Protein AF-A0A522YBT1-F1 (afdb_monomer)

Secondary structure (DSSP, 8-state):
---EEEESSGGGGGG--TT-SEEEEE-SS-GGGPPPHHHHHHHHHHHHHHT-EEEEE-----HHHHHHHHHHHHHHHHH-TT-EEEE--HHHHHHHHHH---SEEEE-HHHH-----GGGGGGTTTS-HHHHHHHH--GGGSHHHHHHHHHTTEEEEEEEE-TT-----SSPPEEEEEEEEE-

Solvent-accessible surface area (backbone atoms only — not comparable to full-atom values): 10246 Å² total; per-residue (Å²): 130,92,41,69,46,80,40,69,51,77,86,51,56,84,70,68,58,88,82,40,55,28,43,36,39,34,27,62,75,41,51,92,48,57,69,50,69,66,53,53,51,55,49,50,56,51,33,64,76,68,72,36,48,51,31,44,34,38,27,39,60,55,75,68,41,47,58,54,49,47,60,47,48,59,49,39,55,74,75,42,44,77,34,28,39,32,36,29,28,71,68,58,49,49,49,44,64,74,78,50,84,62,69,39,32,28,39,18,55,75,63,44,64,60,67,58,64,75,64,49,61,70,43,62,93,70,56,55,69,71,58,53,49,55,60,19,36,45,70,59,42,39,67,72,50,34,54,50,38,45,76,65,53,36,60,31,37,36,39,74,36,35,77,75,45,79,44,84,55,83,75,70,67,49,72,47,74,48,74,88,63,71,62

Radius of gyration: 17.22 Å; Cα contacts (8 Å, |Δi|>4): 304; chains: 1; bounding box: 42×36×50 Å

Sequence (183 aa):
MERAIFITKTENIRYVGLEYGRLYFGNEFCERLIPSISDIKFIAEFIMQRKIDFTFVTPYVTNQGIDILRALFEYISKNLPETEIVVNDWGVLKMLKDEFSFAKLSLGRLLTKQERDPRSVYLKNKVSFDMMEHFRGLYVDSLPVRDFLKGMGISRVELDNSLQGITRADPLLNASLHFPFVF

pLDDT: mean 93.8, std 5.25, range [67.75, 98.62]

Structure (mmCIF, N/CA/C/O backbone):
data_AF-A0A522YBT1-F1
#
_entry.id   AF-A0A522YBT1-F1
#
loop_
_atom_site.group_PDB
_atom_site.id
_atom_site.type_symb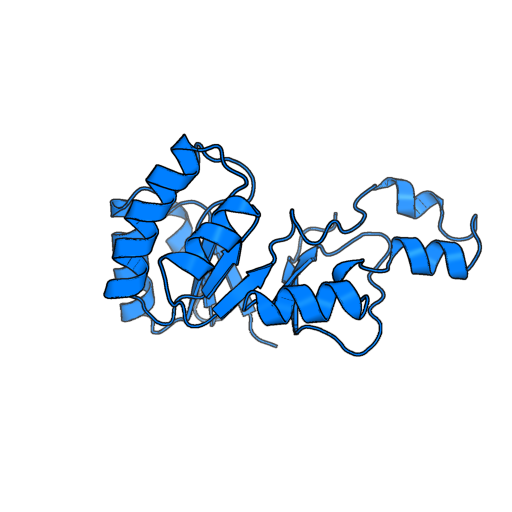ol
_atom_site.label_atom_id
_atom_site.label_alt_id
_atom_site.label_comp_id
_atom_site.label_asym_id
_atom_site.label_entity_id
_atom_site.label_seq_id
_atom_site.pdbx_PDB_ins_code
_atom_site.Cartn_x
_atom_site.Cartn_y
_atom_site.Cartn_z
_atom_site.occupancy
_atom_site.B_iso_or_equiv
_atom_site.auth_seq_id
_atom_site.auth_comp_id
_atom_site.auth_asym_id
_atom_site.auth_atom_id
_atom_site.pdbx_PDB_model_num
ATOM 1 N N . MET A 1 1 ? -1.227 -19.743 -2.755 1.00 79.62 1 MET A N 1
ATOM 2 C CA . MET A 1 1 ? -1.105 -18.295 -3.016 1.00 79.62 1 MET A CA 1
ATOM 3 C C . MET A 1 1 ? -2.345 -17.640 -2.435 1.00 79.62 1 MET A C 1
ATOM 5 O O . MET A 1 1 ? -3.436 -18.099 -2.757 1.00 79.62 1 MET A O 1
ATOM 9 N N . GLU A 1 2 ? -2.182 -16.688 -1.516 1.00 91.25 2 GLU A N 1
ATOM 10 C CA . GLU A 1 2 ? -3.309 -15.934 -0.946 1.00 91.25 2 GLU A CA 1
ATOM 11 C C . GLU A 1 2 ? -4.027 -15.159 -2.059 1.00 91.25 2 GLU A C 1
ATOM 13 O O . GLU A 1 2 ? -3.387 -14.677 -2.994 1.00 91.25 2 GLU A O 1
ATOM 18 N N . ARG A 1 3 ? -5.357 -15.066 -1.975 1.00 93.94 3 ARG A N 1
ATOM 19 C CA . ARG A 1 3 ? -6.164 -14.218 -2.855 1.00 93.94 3 ARG A CA 1
ATOM 20 C C . ARG A 1 3 ? -6.713 -13.059 -2.046 1.00 93.94 3 ARG A C 1
ATOM 22 O O . ARG A 1 3 ? -7.317 -13.270 -0.993 1.00 93.94 3 ARG A O 1
ATOM 29 N N . ALA A 1 4 ? -6.541 -11.860 -2.581 1.00 96.31 4 ALA A N 1
ATOM 30 C CA . ALA A 1 4 ? -7.061 -10.635 -2.009 1.00 96.31 4 ALA A CA 1
ATOM 31 C C . ALA A 1 4 ? -7.969 -9.921 -3.012 1.00 96.31 4 ALA A C 1
ATOM 33 O O . ALA A 1 4 ? -7.816 -10.083 -4.225 1.00 96.31 4 ALA A O 1
ATOM 34 N N . ILE A 1 5 ? -8.898 -9.124 -2.497 1.00 96.94 5 ILE A N 1
ATOM 35 C CA . ILE A 1 5 ? -9.712 -8.208 -3.297 1.00 96.94 5 ILE A CA 1
ATOM 36 C C . ILE A 1 5 ? -9.407 -6.776 -2.882 1.00 96.94 5 ILE A C 1
ATOM 38 O O . ILE A 1 5 ? -9.290 -6.480 -1.695 1.00 96.94 5 ILE A O 1
ATOM 42 N N . PHE A 1 6 ? -9.287 -5.889 -3.866 1.00 97.56 6 PHE A N 1
ATOM 43 C CA . PHE A 1 6 ? -9.062 -4.469 -3.637 1.00 97.56 6 PHE A CA 1
ATOM 44 C C . PHE A 1 6 ? -10.298 -3.670 -4.031 1.00 97.56 6 PHE A C 1
ATOM 46 O O . PHE A 1 6 ? -10.703 -3.654 -5.193 1.00 97.56 6 PHE A O 1
ATOM 53 N N . ILE A 1 7 ? -10.888 -2.989 -3.050 1.00 97.44 7 ILE A N 1
ATOM 54 C CA . ILE A 1 7 ? -11.969 -2.031 -3.255 1.00 97.44 7 ILE A CA 1
ATOM 55 C C . ILE A 1 7 ? -11.544 -0.641 -2.771 1.00 97.44 7 ILE A C 1
ATOM 57 O O . ILE A 1 7 ? -10.832 -0.499 -1.785 1.00 97.44 7 ILE A O 1
ATOM 61 N N . THR A 1 8 ? -12.011 0.408 -3.443 1.00 96.38 8 THR A N 1
ATOM 62 C CA . THR A 1 8 ? -11.689 1.805 -3.088 1.00 96.38 8 THR A CA 1
ATOM 63 C C . THR A 1 8 ? -12.859 2.550 -2.445 1.00 96.38 8 THR A C 1
ATOM 65 O O . THR A 1 8 ? -12.716 3.693 -2.024 1.00 96.38 8 THR A O 1
ATOM 68 N N . LYS A 1 9 ? -14.031 1.909 -2.376 1.00 96.69 9 LYS A N 1
ATOM 69 C CA . LYS A 1 9 ? -15.270 2.465 -1.827 1.00 96.69 9 LYS A CA 1
ATOM 70 C C . LYS A 1 9 ? -16.014 1.408 -1.024 1.00 96.69 9 LYS A C 1
ATOM 72 O O . LYS A 1 9 ? -16.027 0.240 -1.410 1.00 96.69 9 LYS A O 1
ATOM 77 N N . THR A 1 10 ? -16.685 1.827 0.040 1.00 97.44 10 THR A N 1
ATOM 78 C CA . THR A 1 10 ? -17.466 0.952 0.930 1.00 97.44 10 THR A CA 1
ATOM 79 C C . THR A 1 10 ? -18.630 0.263 0.213 1.00 97.44 10 THR A C 1
ATOM 81 O O . THR A 1 10 ? -18.907 -0.902 0.475 1.00 97.44 10 THR A O 1
ATOM 84 N N . GLU A 1 11 ? -19.242 0.908 -0.786 1.00 96.81 11 GLU A N 1
ATOM 85 C CA . GLU A 1 11 ? -20.307 0.324 -1.626 1.00 96.81 11 GLU A CA 1
ATOM 86 C C . GLU A 1 11 ? -19.893 -0.971 -2.355 1.00 96.81 11 GLU A C 1
ATOM 88 O O . GLU A 1 11 ? -20.734 -1.812 -2.684 1.00 96.81 11 GLU A O 1
ATOM 93 N N . ASN A 1 12 ? -18.588 -1.160 -2.572 1.00 97.38 12 ASN A N 1
ATOM 94 C CA . ASN A 1 12 ? -18.025 -2.319 -3.258 1.00 97.38 12 ASN A CA 1
ATOM 95 C C . ASN A 1 12 ? -17.790 -3.517 -2.324 1.00 97.38 12 ASN A C 1
ATOM 97 O O . ASN A 1 12 ? -17.365 -4.571 -2.794 1.00 97.38 12 ASN A O 1
ATOM 101 N N . ILE A 1 13 ? -18.112 -3.405 -1.029 1.00 96.62 13 ILE A N 1
ATOM 102 C CA . ILE A 1 13 ? -17.982 -4.503 -0.058 1.00 96.62 13 ILE A CA 1
ATOM 103 C C . ILE A 1 13 ? -18.784 -5.747 -0.468 1.00 96.62 13 ILE A C 1
ATOM 105 O O . ILE A 1 13 ? -18.398 -6.874 -0.174 1.00 96.62 13 ILE A O 1
ATOM 109 N N . ARG A 1 14 ? -19.865 -5.551 -1.234 1.00 95.44 14 ARG A N 1
ATOM 110 C CA . ARG A 1 14 ? -20.698 -6.620 -1.808 1.00 95.44 14 ARG A CA 1
ATOM 111 C C . ARG A 1 14 ? -19.943 -7.572 -2.741 1.00 95.44 14 ARG A C 1
ATOM 113 O O . ARG A 1 14 ? -20.434 -8.664 -2.997 1.00 95.44 14 ARG A O 1
ATOM 120 N N . TYR A 1 15 ? -18.784 -7.164 -3.259 1.00 95.81 15 TYR A N 1
ATOM 121 C CA . TYR A 1 15 ? -17.940 -8.003 -4.111 1.00 95.81 15 TYR A CA 1
ATOM 122 C C . TYR A 1 15 ? -16.947 -8.856 -3.314 1.00 95.81 15 TYR A C 1
ATOM 124 O O . TYR A 1 15 ? -16.271 -9.699 -3.897 1.00 95.81 15 TYR A O 1
ATOM 132 N N . VAL A 1 16 ? -16.844 -8.662 -1.995 1.00 96.00 16 VAL A N 1
ATOM 133 C CA . VAL A 1 16 ? -15.935 -9.440 -1.148 1.00 96.00 16 VAL A CA 1
ATOM 134 C C . VAL A 1 16 ? -16.551 -10.812 -0.855 1.00 96.00 16 VAL A C 1
ATOM 136 O O . VAL A 1 16 ? -17.276 -11.022 0.124 1.00 96.00 16 VAL A O 1
ATOM 139 N N . GLY A 1 17 ? -16.267 -11.750 -1.757 1.00 94.31 17 GLY A N 1
ATOM 140 C CA . GLY A 1 17 ? -16.640 -13.157 -1.651 1.00 94.31 17 GLY A CA 1
ATOM 141 C C . GLY A 1 17 ? -15.912 -13.915 -0.532 1.00 94.31 17 GLY A C 1
ATOM 142 O O . GLY A 1 17 ? -15.127 -13.350 0.230 1.00 94.31 17 GLY A O 1
ATOM 143 N N . LEU A 1 18 ? -16.220 -15.205 -0.385 1.00 93.00 18 LEU A N 1
ATOM 144 C CA . LEU A 1 18 ? -15.600 -16.087 0.621 1.00 93.00 18 LEU A CA 1
ATOM 145 C C . LEU A 1 18 ? -14.232 -16.623 0.171 1.00 93.00 18 LEU A C 1
ATOM 147 O O . LEU A 1 18 ? -13.474 -17.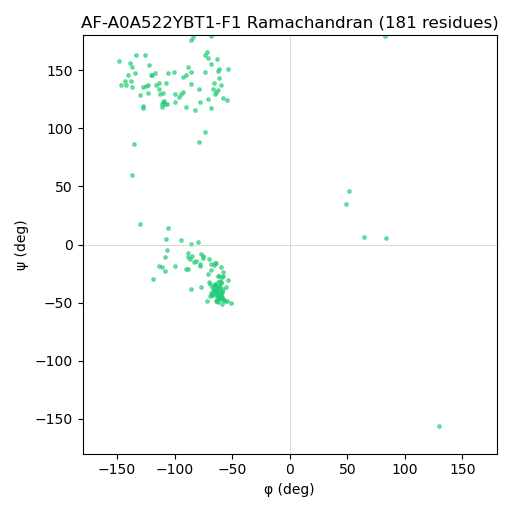151 0.975 1.00 93.00 18 LEU A O 1
ATOM 151 N N . GLU A 1 19 ? -13.917 -16.491 -1.113 1.00 94.38 19 GLU A N 1
ATOM 152 C CA . GLU A 1 19 ? -12.667 -16.913 -1.738 1.00 94.38 19 GLU A CA 1
ATOM 153 C C . GLU A 1 19 ? -11.473 -15.998 -1.426 1.00 94.38 19 GLU A C 1
ATOM 155 O O . GLU A 1 19 ? -10.334 -16.357 -1.737 1.00 94.38 19 GLU A O 1
ATOM 160 N N . TYR A 1 20 ? -11.720 -14.823 -0.841 1.00 96.00 20 TYR A N 1
ATOM 161 C CA . TYR A 1 20 ? -10.693 -13.847 -0.495 1.00 96.00 20 TYR A CA 1
ATOM 162 C C . TYR A 1 20 ? -10.331 -13.947 0.985 1.00 96.00 20 TYR A C 1
ATOM 164 O O . TYR A 1 20 ? -11.181 -13.770 1.854 1.00 96.00 20 TYR A O 1
ATOM 172 N N . GLY A 1 21 ? -9.049 -14.186 1.264 1.00 96.31 21 GLY A N 1
ATOM 173 C CA . GLY A 1 21 ? -8.513 -14.191 2.630 1.00 96.31 21 GLY A CA 1
ATOM 174 C C . GLY A 1 21 ? -8.164 -12.795 3.148 1.00 96.31 21 GLY A C 1
ATOM 175 O O . GLY A 1 21 ? -7.996 -12.614 4.350 1.00 96.31 21 GLY A O 1
ATOM 176 N N . ARG A 1 22 ? -8.075 -11.806 2.248 1.00 96.94 22 ARG A N 1
ATOM 177 C CA . ARG A 1 22 ? -7.609 -10.451 2.547 1.00 96.94 22 ARG A CA 1
ATOM 178 C C . ARG A 1 22 ? -8.385 -9.390 1.770 1.00 96.94 22 ARG A C 1
ATOM 180 O O . ARG A 1 22 ? -8.669 -9.556 0.581 1.00 96.94 22 ARG A O 1
ATOM 187 N N . LEU A 1 23 ? -8.677 -8.276 2.434 1.00 98.12 23 LEU A N 1
ATOM 188 C CA . LEU A 1 23 ? -9.282 -7.081 1.855 1.00 98.12 23 LEU A CA 1
ATOM 189 C C . LEU A 1 23 ? -8.265 -5.940 1.804 1.00 98.12 23 LEU A C 1
ATOM 191 O O . LEU A 1 23 ? -7.747 -5.518 2.836 1.00 98.12 23 LEU A O 1
ATOM 195 N N . TYR A 1 24 ? -8.033 -5.408 0.609 1.00 98.44 24 TYR A N 1
ATOM 196 C CA . TYR A 1 24 ? -7.343 -4.139 0.406 1.00 98.44 24 TYR A CA 1
ATOM 197 C C . TYR A 1 24 ? -8.385 -3.020 0.345 1.00 98.44 24 TYR A C 1
ATOM 199 O O . TYR A 1 24 ? -9.371 -3.123 -0.395 1.00 98.44 24 TYR A O 1
ATOM 207 N N . PHE A 1 25 ? -8.160 -1.944 1.095 1.00 98.62 25 PHE A N 1
ATOM 208 C CA . PHE A 1 25 ? -9.019 -0.762 1.090 1.00 98.62 25 PHE A CA 1
ATOM 209 C C . PHE A 1 25 ? -8.209 0.527 1.113 1.00 98.62 25 PHE A C 1
ATOM 211 O O . PHE A 1 25 ? -7.214 0.632 1.824 1.00 98.62 25 PHE A O 1
ATOM 218 N N . GLY A 1 26 ? -8.660 1.526 0.362 1.00 97.94 26 GLY A N 1
ATOM 219 C CA . GLY A 1 26 ? -8.005 2.826 0.259 1.00 97.94 26 GLY A CA 1
ATOM 220 C C . GLY A 1 26 ? -7.796 3.237 -1.189 1.00 97.94 26 GLY A C 1
ATOM 221 O O . GLY A 1 26 ? -8.512 2.787 -2.085 1.00 97.94 26 GLY A O 1
ATOM 222 N N . ASN A 1 27 ? -6.824 4.110 -1.426 1.00 97.06 27 ASN A N 1
ATOM 223 C CA . ASN A 1 27 ? -6.508 4.599 -2.762 1.00 97.06 27 ASN A CA 1
ATOM 224 C C . ASN A 1 27 ? -4.999 4.764 -2.917 1.00 97.06 27 ASN A C 1
ATOM 226 O O . ASN A 1 27 ? -4.351 5.285 -2.022 1.00 97.06 27 ASN A O 1
ATOM 230 N N . GLU A 1 28 ? -4.443 4.356 -4.054 1.00 95.31 28 GLU A N 1
ATOM 231 C CA . GLU A 1 28 ? -2.996 4.452 -4.303 1.00 95.31 28 GLU A CA 1
ATOM 232 C C . GLU A 1 28 ? -2.568 5.785 -4.918 1.00 95.31 28 GLU A C 1
ATOM 234 O O . GLU A 1 28 ? -1.395 6.139 -4.846 1.00 95.31 28 GLU A O 1
ATOM 239 N N . PHE A 1 29 ? -3.484 6.524 -5.546 1.00 94.44 29 PHE A N 1
ATOM 240 C CA . PHE A 1 29 ? -3.120 7.574 -6.501 1.00 94.44 29 PHE A CA 1
ATOM 241 C C . PHE A 1 29 ? -3.584 8.975 -6.104 1.00 94.44 29 PHE A C 1
ATOM 243 O O . PHE A 1 29 ? -2.949 9.950 -6.492 1.00 94.44 29 PHE A O 1
ATOM 250 N N . CYS A 1 30 ? -4.696 9.106 -5.380 1.00 96.19 30 CYS A N 1
ATOM 251 C CA . CYS A 1 30 ? -5.348 10.395 -5.167 1.00 96.19 30 CYS A CA 1
ATOM 252 C C . CYS A 1 30 ? -5.585 10.684 -3.683 1.00 96.19 30 CYS A C 1
ATOM 254 O O . CYS A 1 30 ? -6.392 10.010 -3.045 1.00 96.19 30 CYS A O 1
ATOM 256 N N . GLU A 1 31 ? -4.968 11.750 -3.159 1.00 97.12 31 GLU A N 1
ATOM 257 C CA . GLU A 1 31 ? -5.176 12.182 -1.766 1.00 97.12 31 GLU A CA 1
ATOM 258 C C . GLU A 1 31 ? -6.641 12.551 -1.473 1.00 97.12 31 GLU A C 1
ATOM 260 O O . GLU A 1 31 ? -7.142 12.331 -0.378 1.00 97.12 31 GLU A O 1
ATOM 265 N N . ARG A 1 32 ? -7.380 13.057 -2.469 1.00 97.31 32 ARG A N 1
ATOM 266 C CA . ARG A 1 32 ? -8.800 13.419 -2.304 1.00 97.31 32 ARG A CA 1
ATOM 267 C C . ARG A 1 32 ? -9.715 12.207 -2.138 1.00 97.31 32 ARG A C 1
ATOM 269 O O . ARG A 1 32 ? -10.884 12.373 -1.813 1.00 97.31 32 ARG A O 1
ATOM 276 N N . LEU A 1 33 ? -9.194 11.011 -2.410 1.00 97.44 33 LEU A N 1
ATOM 277 C CA . LEU A 1 33 ? -9.885 9.737 -2.242 1.00 97.44 33 LEU A CA 1
ATOM 278 C C . LEU A 1 33 ? -9.374 8.969 -1.015 1.00 97.44 33 LEU A C 1
ATOM 280 O O . LEU A 1 33 ? -9.653 7.776 -0.895 1.00 97.44 33 LEU A O 1
ATOM 284 N N . ILE A 1 34 ? -8.628 9.624 -0.114 1.00 98.25 34 ILE A N 1
ATOM 285 C CA . ILE A 1 34 ? -8.342 9.058 1.207 1.00 98.25 34 ILE A CA 1
ATOM 286 C C . ILE A 1 34 ? -9.688 8.791 1.906 1.00 98.25 34 ILE A C 1
ATOM 288 O O . ILE A 1 34 ? -10.507 9.709 1.999 1.00 98.25 34 ILE A O 1
ATOM 292 N N . PRO A 1 35 ? -9.945 7.557 2.381 1.00 97.94 35 PRO A N 1
ATOM 293 C CA . PRO A 1 35 ? -11.205 7.234 3.038 1.00 97.94 35 PRO A CA 1
ATOM 294 C C . PRO A 1 35 ? -11.435 8.053 4.304 1.00 97.94 35 PRO A C 1
ATOM 296 O O . PRO A 1 35 ? -10.498 8.423 5.011 1.00 97.94 35 PRO A O 1
ATOM 299 N N . SER A 1 36 ? -12.701 8.285 4.634 1.00 98.00 36 SER A N 1
ATOM 300 C CA . SER A 1 36 ? -13.058 8.906 5.905 1.00 98.00 36 SER A CA 1
ATOM 301 C C . SER A 1 36 ? -12.873 7.931 7.072 1.00 98.00 36 SER A C 1
ATOM 303 O O . SER A 1 36 ? -12.861 6.710 6.907 1.00 98.00 36 SER A O 1
ATOM 305 N N . ILE A 1 37 ? -12.821 8.458 8.297 1.00 97.81 37 ILE A N 1
ATOM 306 C CA . ILE A 1 37 ? -12.795 7.619 9.502 1.00 97.81 37 ILE A CA 1
ATOM 307 C C . ILE A 1 37 ? -14.037 6.718 9.619 1.00 97.81 37 ILE A C 1
ATOM 309 O O . ILE A 1 37 ? -13.943 5.595 10.113 1.00 97.81 37 ILE A O 1
ATOM 313 N N . SER A 1 38 ? -15.198 7.185 9.148 1.00 98.19 38 SER A N 1
ATOM 314 C CA . SER A 1 38 ? -16.427 6.387 9.080 1.00 98.19 38 SER A CA 1
ATOM 315 C C . SER A 1 38 ? -16.296 5.216 8.113 1.00 98.19 38 SER A C 1
ATOM 317 O O . SER A 1 38 ? -16.750 4.123 8.440 1.00 98.19 38 SER A O 1
ATOM 319 N N . ASP A 1 39 ? -15.626 5.411 6.974 1.00 98.31 39 ASP A N 1
ATOM 320 C CA . ASP A 1 39 ? -15.370 4.322 6.031 1.00 98.31 39 ASP A CA 1
ATOM 321 C C . ASP A 1 39 ? -14.465 3.260 6.662 1.00 98.31 39 ASP A C 1
ATOM 323 O O . ASP A 1 39 ? -14.756 2.071 6.571 1.00 98.31 39 ASP A O 1
ATOM 327 N N . ILE A 1 40 ? -13.405 3.677 7.367 1.00 98.25 40 ILE A N 1
ATOM 328 C CA . ILE A 1 40 ? -12.505 2.747 8.068 1.00 98.25 40 ILE A CA 1
ATOM 329 C C . ILE A 1 40 ? -13.246 1.958 9.150 1.00 98.25 40 ILE A C 1
ATOM 331 O O . ILE A 1 40 ? -13.064 0.748 9.237 1.00 98.25 40 ILE A O 1
ATOM 335 N N . LYS A 1 41 ? -14.112 2.604 9.940 1.00 98.12 41 LYS A N 1
ATOM 336 C CA . LYS A 1 41 ? -14.942 1.926 10.952 1.00 98.12 41 LYS A CA 1
ATOM 337 C C . LYS A 1 41 ? -15.878 0.890 10.333 1.00 98.12 41 LYS A C 1
ATOM 339 O O . LYS A 1 41 ? -15.938 -0.237 10.811 1.00 98.12 41 LYS A O 1
ATOM 344 N N . PHE A 1 42 ? -16.551 1.249 9.243 1.00 98.31 42 PHE A N 1
ATOM 345 C CA . PHE A 1 42 ? -17.426 0.330 8.519 1.00 98.31 42 PHE A CA 1
ATOM 346 C C . PHE A 1 42 ? -16.660 -0.896 7.998 1.00 98.31 42 PHE A C 1
ATOM 348 O O . PHE A 1 42 ? -17.098 -2.034 8.164 1.00 98.31 42 PHE A O 1
ATOM 355 N N . ILE A 1 43 ? -15.481 -0.677 7.405 1.00 98.19 43 ILE A N 1
ATOM 356 C CA . ILE A 1 43 ? -14.626 -1.773 6.939 1.00 98.19 43 ILE A CA 1
ATOM 357 C C . ILE A 1 43 ? -14.127 -2.620 8.114 1.00 98.19 43 ILE A C 1
ATOM 359 O O . ILE A 1 43 ? -14.137 -3.844 8.003 1.00 98.19 43 ILE A O 1
ATOM 363 N N . ALA A 1 44 ? -13.762 -2.003 9.242 1.00 97.31 44 ALA A N 1
ATOM 364 C CA . ALA A 1 44 ? -13.328 -2.692 10.457 1.00 97.31 44 ALA A CA 1
ATOM 365 C C . ALA A 1 44 ? -14.386 -3.688 10.963 1.00 97.31 44 ALA A C 1
ATOM 367 O O . ALA A 1 44 ? -14.075 -4.848 11.233 1.00 97.31 44 ALA A O 1
ATOM 368 N N . GLU A 1 45 ? -15.646 -3.261 11.052 1.00 97.50 45 GLU A N 1
ATOM 369 C CA . GLU A 1 45 ? -16.759 -4.129 11.456 1.00 97.50 45 GLU A CA 1
ATOM 370 C C . GLU A 1 45 ? -16.901 -5.333 10.518 1.00 97.50 45 GLU A C 1
ATOM 372 O O . GLU A 1 45 ? -16.990 -6.479 10.974 1.00 97.50 45 GLU A O 1
ATOM 377 N N . PHE A 1 46 ? -16.835 -5.092 9.206 1.00 97.38 46 PHE A N 1
ATOM 378 C CA . PHE A 1 46 ? -16.938 -6.147 8.203 1.00 97.38 46 PHE A CA 1
ATOM 379 C C . PHE A 1 46 ? -15.802 -7.175 8.307 1.00 97.38 46 PHE A C 1
ATOM 381 O O . PHE A 1 46 ? -16.064 -8.383 8.328 1.00 97.38 46 PHE A O 1
ATOM 388 N N . ILE A 1 47 ? -14.543 -6.727 8.383 1.00 96.75 47 ILE A N 1
ATOM 389 C CA . ILE A 1 47 ? -13.389 -7.639 8.433 1.00 96.75 47 ILE A CA 1
ATOM 390 C C . ILE A 1 47 ? -13.374 -8.464 9.723 1.00 96.75 47 ILE A C 1
ATOM 392 O O . ILE A 1 47 ? -13.045 -9.648 9.673 1.00 96.75 47 ILE A O 1
ATOM 396 N N . MET A 1 48 ? -13.805 -7.893 10.855 1.00 95.50 48 MET A N 1
ATOM 397 C CA . MET A 1 48 ? -13.911 -8.615 12.127 1.00 95.50 48 MET A CA 1
ATOM 398 C C . MET A 1 48 ? -14.997 -9.690 12.068 1.00 95.50 48 MET A C 1
ATOM 400 O O . MET A 1 48 ? -14.768 -10.824 12.492 1.00 95.50 48 MET A O 1
ATOM 404 N N . GLN A 1 49 ? -16.161 -9.368 11.496 1.00 95.56 49 GLN A N 1
ATOM 405 C CA . GLN A 1 49 ? -17.250 -10.330 11.324 1.00 95.56 49 GLN A CA 1
ATOM 406 C C . GLN A 1 49 ? -16.846 -11.487 10.400 1.00 95.56 49 GLN A C 1
ATOM 408 O O . GLN A 1 49 ? -17.192 -12.642 10.654 1.00 95.56 49 GLN A O 1
ATOM 413 N N . ARG A 1 50 ? -16.116 -11.182 9.322 1.00 94.44 50 ARG A N 1
ATOM 414 C CA . ARG A 1 50 ? -15.693 -12.161 8.310 1.00 94.44 50 ARG A CA 1
ATOM 415 C C . ARG A 1 50 ? -14.387 -12.875 8.650 1.00 94.44 50 ARG A C 1
ATOM 417 O O . ARG A 1 50 ? -14.095 -13.876 8.004 1.00 94.44 50 ARG A O 1
ATOM 424 N N . LYS A 1 51 ? -13.642 -12.395 9.652 1.00 94.25 51 LYS A N 1
ATOM 425 C CA . LYS A 1 51 ? -12.299 -12.871 10.022 1.00 94.25 51 LYS A CA 1
ATOM 426 C C . LYS A 1 51 ? -11.347 -12.909 8.820 1.00 94.25 51 LYS A C 1
ATOM 428 O O . LYS A 1 51 ? -10.670 -13.909 8.600 1.00 94.25 51 LYS A O 1
ATOM 433 N N . ILE A 1 52 ? -11.347 -11.836 8.031 1.00 95.75 52 ILE A N 1
ATOM 434 C CA . ILE A 1 52 ? -10.434 -11.669 6.894 1.00 95.75 52 ILE A CA 1
ATOM 435 C C . ILE A 1 52 ? -9.350 -10.658 7.240 1.00 95.75 52 ILE A C 1
ATOM 437 O O . ILE A 1 52 ? -9.597 -9.700 7.975 1.00 95.75 52 ILE A O 1
ATOM 441 N N . ASP A 1 53 ? -8.163 -10.860 6.683 1.00 96.94 53 ASP A N 1
ATOM 442 C CA . ASP A 1 53 ? -7.049 -9.949 6.887 1.00 96.94 53 ASP A CA 1
ATOM 443 C C . ASP A 1 53 ? -7.300 -8.605 6.202 1.00 96.94 53 ASP A C 1
ATOM 445 O O . ASP A 1 53 ? -8.019 -8.505 5.201 1.00 96.94 53 ASP A O 1
ATOM 449 N N . PHE A 1 54 ? -6.654 -7.561 6.716 1.00 97.81 54 PHE A N 1
ATOM 450 C CA . PHE A 1 54 ? -6.842 -6.204 6.233 1.00 97.81 54 PHE A CA 1
ATOM 451 C C . PHE A 1 54 ? -5.537 -5.541 5.811 1.00 97.81 54 PHE A C 1
ATOM 453 O O . PHE A 1 54 ? -4.517 -5.613 6.503 1.00 97.81 54 PHE A O 1
ATOM 460 N N . THR A 1 55 ? -5.603 -4.868 4.666 1.00 98.38 55 THR A N 1
ATOM 461 C CA . THR A 1 55 ? -4.538 -4.028 4.137 1.00 98.38 55 THR A CA 1
ATOM 462 C C . THR A 1 55 ? -5.103 -2.648 3.821 1.00 98.38 55 THR A C 1
ATOM 464 O O . THR A 1 55 ? -5.995 -2.506 2.982 1.00 98.38 55 THR A O 1
ATOM 467 N N . PHE A 1 56 ? -4.567 -1.619 4.471 1.00 98.56 56 PHE A N 1
ATOM 468 C CA . PHE A 1 56 ? -4.904 -0.234 4.175 1.00 98.56 56 PHE A CA 1
ATOM 469 C C . PHE A 1 56 ? -3.901 0.356 3.183 1.00 98.56 56 PHE A C 1
ATOM 471 O O . PHE A 1 56 ? -2.688 0.252 3.363 1.00 98.56 56 PHE A O 1
ATOM 478 N N . VAL A 1 57 ? -4.411 0.968 2.119 1.00 98.56 57 VAL A N 1
ATOM 479 C CA . VAL A 1 57 ? -3.615 1.456 0.992 1.00 98.56 57 VAL A CA 1
ATOM 480 C C . VAL A 1 57 ? -3.614 2.975 0.975 1.00 98.56 57 VAL A C 1
ATOM 482 O O . VAL A 1 57 ? -4.675 3.597 0.865 1.00 98.56 57 VAL A O 1
ATOM 485 N N . THR A 1 58 ? -2.427 3.575 1.059 1.00 98.31 58 THR A N 1
ATOM 486 C CA . THR A 1 58 ? -2.280 5.033 1.090 1.00 98.31 58 THR A CA 1
ATOM 487 C C . THR A 1 58 ? -1.875 5.594 -0.266 1.00 98.31 58 THR A C 1
ATOM 489 O O . THR A 1 58 ? -1.118 4.937 -0.986 1.00 98.31 58 THR A O 1
ATOM 492 N N . PRO A 1 59 ? -2.301 6.820 -0.610 1.00 97.94 59 PRO A N 1
ATOM 493 C CA . PRO A 1 59 ? -1.877 7.455 -1.845 1.00 97.94 59 PRO A CA 1
ATOM 494 C C . PRO A 1 59 ? -0.551 8.201 -1.684 1.00 97.94 59 PRO A C 1
ATOM 496 O O . PRO A 1 59 ? -0.004 8.304 -0.584 1.00 97.94 59 PRO A O 1
ATOM 499 N N . TYR A 1 60 ? -0.055 8.742 -2.798 1.00 96.25 60 TYR A N 1
ATOM 500 C CA . TYR A 1 60 ? 0.882 9.865 -2.773 1.00 96.25 60 TYR A CA 1
ATOM 501 C C . TYR A 1 60 ? 0.166 11.112 -2.231 1.00 96.25 60 TYR A C 1
ATOM 503 O O . TYR A 1 60 ? -0.968 11.383 -2.641 1.00 96.25 60 TYR A O 1
ATOM 511 N N . VAL A 1 61 ? 0.782 11.853 -1.305 1.00 97.94 61 VAL A N 1
ATOM 512 C CA . VAL A 1 61 ? 0.082 12.899 -0.534 1.00 97.94 61 VAL A CA 1
ATOM 513 C C . VAL A 1 61 ? 0.896 14.172 -0.349 1.00 97.94 61 VAL A C 1
ATOM 515 O O . VAL A 1 61 ? 2.123 14.171 -0.382 1.00 97.94 61 VAL A O 1
ATOM 518 N N . THR A 1 62 ? 0.1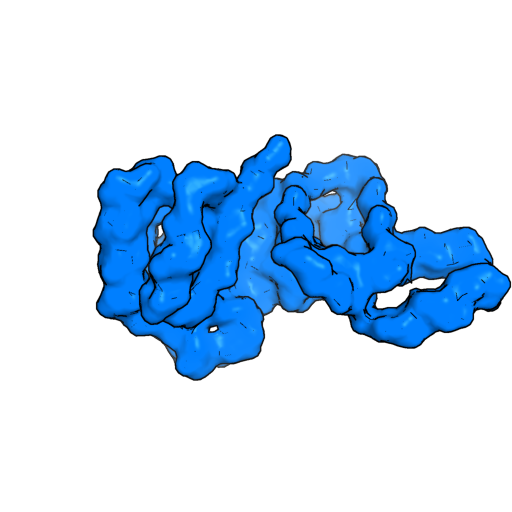89 15.277 -0.119 1.00 97.69 62 THR A N 1
ATOM 519 C CA . THR A 1 62 ? 0.779 16.516 0.402 1.00 97.69 62 THR A CA 1
ATOM 520 C C . THR A 1 62 ? 0.878 16.477 1.934 1.00 97.69 62 THR A C 1
ATOM 522 O O . THR A 1 62 ? 0.394 15.541 2.572 1.00 97.69 62 THR A O 1
ATOM 525 N N . ASN A 1 63 ? 1.425 17.529 2.555 1.00 96.50 63 ASN A N 1
ATOM 526 C CA . ASN A 1 63 ? 1.410 17.674 4.019 1.00 96.50 63 ASN A CA 1
ATOM 527 C C . ASN A 1 63 ? -0.012 17.606 4.601 1.00 96.50 63 ASN A C 1
ATOM 529 O O . ASN A 1 63 ? -0.218 16.998 5.646 1.00 96.50 63 ASN A O 1
ATOM 533 N N . GLN A 1 64 ? -1.007 18.155 3.896 1.00 96.81 64 GLN A N 1
ATOM 534 C CA . GLN A 1 64 ? -2.401 18.054 4.325 1.00 96.81 64 GLN A CA 1
ATOM 535 C C . GLN A 1 64 ? -2.884 16.596 4.312 1.00 96.81 64 GLN A C 1
ATOM 537 O O . GLN A 1 64 ? -3.560 16.156 5.240 1.00 96.81 64 GLN A O 1
ATOM 542 N N . GLY A 1 65 ? -2.523 15.830 3.280 1.00 97.81 65 GLY A N 1
ATOM 543 C CA . GLY A 1 65 ? -2.838 14.405 3.217 1.00 97.81 65 GLY A CA 1
ATOM 544 C C . GLY A 1 65 ? -2.130 13.590 4.306 1.00 97.81 65 GLY A C 1
ATOM 545 O O . GLY A 1 65 ? -2.732 12.660 4.837 1.00 97.81 65 GLY A O 1
ATOM 546 N N . ILE A 1 66 ? -0.908 13.966 4.703 1.00 97.88 66 ILE A N 1
ATOM 547 C CA . ILE A 1 66 ? -0.211 13.373 5.859 1.00 97.88 66 ILE A CA 1
ATOM 548 C C . ILE A 1 66 ? -1.027 13.572 7.143 1.00 97.88 66 ILE A C 1
ATOM 550 O O . ILE A 1 66 ? -1.239 12.604 7.870 1.00 97.88 66 ILE A O 1
ATOM 554 N N . ASP A 1 67 ? -1.540 14.778 7.400 1.00 97.19 67 ASP A N 1
ATOM 555 C CA . ASP A 1 67 ? -2.345 15.051 8.600 1.00 97.19 67 ASP A CA 1
ATOM 556 C C . ASP A 1 67 ? -3.646 14.236 8.627 1.00 97.19 67 ASP A C 1
ATOM 558 O O . ASP A 1 67 ? -4.030 13.702 9.670 1.00 97.19 67 ASP A O 1
ATOM 562 N N . ILE A 1 68 ? -4.294 14.071 7.469 1.00 97.88 68 ILE A N 1
ATOM 563 C CA . ILE A 1 68 ? -5.480 13.213 7.331 1.00 97.88 68 ILE A CA 1
ATOM 564 C C . ILE A 1 68 ? -5.115 11.750 7.618 1.00 97.88 68 ILE A C 1
ATOM 566 O O . ILE A 1 68 ? -5.797 11.084 8.400 1.00 97.88 68 ILE A O 1
ATOM 570 N N . LEU 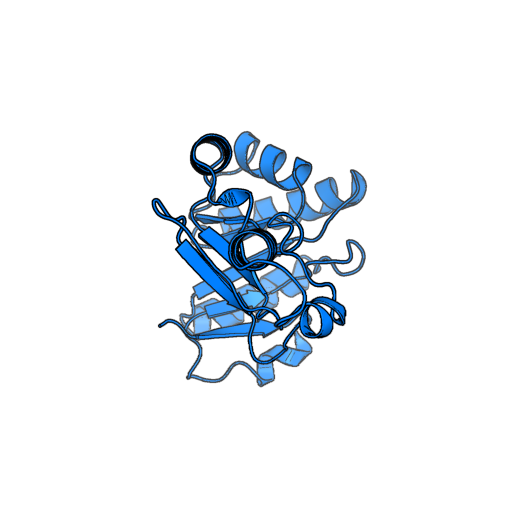A 1 69 ? -4.037 11.242 7.012 1.00 98.38 69 LEU A N 1
ATOM 571 C CA . LEU A 1 69 ? -3.585 9.865 7.216 1.00 98.38 69 LEU A CA 1
ATOM 572 C C . LEU A 1 69 ? -3.184 9.604 8.669 1.00 98.38 69 LEU A C 1
ATOM 574 O O . LEU A 1 69 ? -3.497 8.531 9.178 1.00 98.38 69 LEU A O 1
ATOM 578 N N . ARG A 1 70 ? -2.570 10.572 9.359 1.00 97.94 70 ARG A N 1
ATOM 579 C CA . ARG A 1 70 ? -2.213 10.453 10.781 1.00 97.94 70 ARG A CA 1
ATOM 580 C C . ARG A 1 70 ? -3.434 10.129 11.637 1.00 97.94 70 ARG A C 1
ATOM 582 O O . ARG A 1 70 ? -3.404 9.161 12.393 1.00 97.94 70 ARG A O 1
ATOM 589 N N . ALA A 1 71 ? -4.533 10.862 11.457 1.00 97.00 71 ALA A N 1
ATOM 590 C CA . ALA A 1 71 ? -5.773 10.606 12.191 1.00 97.00 71 ALA A CA 1
ATOM 591 C C . ALA A 1 71 ? -6.344 9.201 11.909 1.00 97.00 71 ALA A C 1
ATOM 593 O O . ALA A 1 71 ? -6.853 8.535 12.814 1.00 97.00 71 ALA A O 1
ATOM 594 N N . LEU A 1 72 ? -6.236 8.715 10.666 1.00 98.31 72 LEU A N 1
ATOM 595 C CA . LEU A 1 72 ? -6.635 7.346 10.329 1.00 98.31 72 LEU A CA 1
ATOM 596 C C . LEU A 1 72 ? -5.710 6.314 10.980 1.00 98.31 72 LEU A C 1
ATOM 598 O O . LEU A 1 72 ? -6.195 5.337 11.546 1.00 98.31 72 LEU A O 1
ATOM 602 N N . PHE A 1 73 ? -4.396 6.529 10.954 1.00 98.25 73 PHE A N 1
ATOM 603 C CA . PHE A 1 73 ? -3.421 5.627 11.563 1.00 98.25 73 PHE A CA 1
ATOM 604 C C . PHE A 1 73 ? -3.554 5.544 13.079 1.00 98.25 73 PHE A C 1
ATOM 606 O O . PHE A 1 73 ? -3.415 4.454 13.633 1.00 98.25 73 PHE A O 1
ATOM 613 N N . GLU A 1 74 ? -3.908 6.632 13.761 1.00 97.31 74 GLU A N 1
ATOM 614 C CA . GLU A 1 74 ? -4.233 6.592 15.190 1.00 97.31 74 GLU A CA 1
ATOM 615 C C . GLU A 1 74 ? -5.407 5.658 15.485 1.00 97.31 74 GLU A C 1
ATOM 617 O O . GLU A 1 74 ? -5.386 4.924 16.472 1.00 97.31 74 GLU A O 1
ATOM 622 N N . TYR A 1 75 ? -6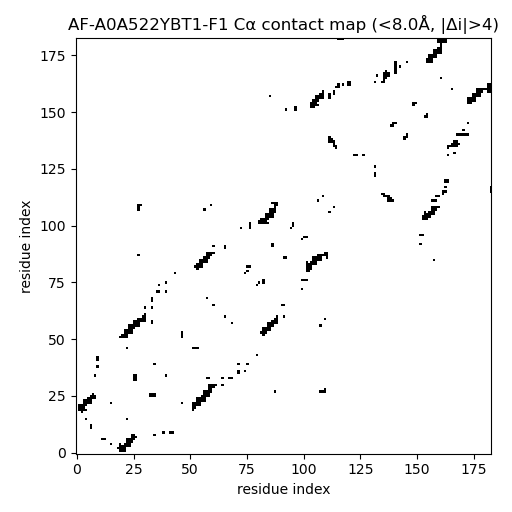.431 5.659 14.632 1.00 97.50 75 TYR A N 1
ATOM 623 C CA . TYR A 1 75 ? -7.554 4.743 14.786 1.00 97.50 75 TYR A CA 1
ATOM 624 C C . TYR A 1 75 ? -7.166 3.305 14.434 1.00 97.50 75 TYR A C 1
ATOM 626 O O . TYR A 1 75 ? -7.444 2.393 15.216 1.00 97.50 75 TYR A O 1
ATOM 634 N N . ILE A 1 76 ? -6.513 3.095 13.288 1.00 97.62 76 ILE A N 1
ATOM 635 C CA . ILE A 1 76 ? -6.142 1.761 12.798 1.00 97.62 76 ILE A CA 1
ATOM 636 C C . ILE A 1 76 ? -5.165 1.093 13.770 1.00 97.62 76 ILE A C 1
ATOM 638 O O . ILE A 1 76 ? -5.397 -0.042 14.156 1.00 97.62 76 ILE A O 1
ATOM 642 N N . SER A 1 77 ? -4.127 1.785 14.241 1.00 96.38 77 SER A N 1
ATOM 643 C CA . SER A 1 77 ? -3.146 1.205 15.177 1.00 96.38 77 SER A CA 1
ATOM 644 C C . SER A 1 77 ? -3.772 0.758 16.502 1.00 96.38 77 SER A C 1
ATOM 646 O O . SER A 1 77 ? -3.383 -0.270 17.049 1.00 96.38 77 SER A O 1
ATOM 648 N N . LYS A 1 78 ? -4.772 1.494 17.004 1.00 95.44 78 LYS A N 1
ATOM 649 C CA . LYS A 1 78 ? -5.468 1.169 18.259 1.00 95.44 78 LYS A CA 1
ATOM 650 C C . LYS A 1 78 ? -6.478 0.033 18.116 1.00 95.44 78 LYS A C 1
ATOM 652 O O . LYS A 1 78 ? -6.651 -0.735 19.056 1.00 95.44 78 LYS A O 1
ATOM 657 N N . ASN A 1 79 ? -7.181 -0.043 16.986 1.00 95.94 79 ASN A N 1
ATOM 658 C CA . ASN A 1 79 ? -8.343 -0.931 16.833 1.00 95.94 79 ASN A CA 1
ATOM 659 C C . ASN A 1 79 ? -8.080 -2.129 15.912 1.00 95.94 79 ASN A C 1
ATOM 661 O O . ASN A 1 79 ? -8.769 -3.137 16.013 1.00 95.94 79 ASN A O 1
ATOM 665 N N . LEU A 1 80 ? -7.098 -2.021 15.019 1.00 95.38 80 LEU A N 1
ATOM 666 C CA . LEU A 1 80 ? -6.743 -3.008 14.003 1.00 95.38 80 LEU A CA 1
ATOM 667 C C . LEU A 1 80 ? -5.205 -3.167 13.927 1.00 95.38 80 LEU A C 1
ATOM 669 O O . LEU A 1 80 ? -4.614 -2.910 12.874 1.00 95.38 80 LEU A O 1
ATOM 673 N N . PRO A 1 81 ? -4.527 -3.568 15.019 1.00 92.31 81 PRO A N 1
ATOM 674 C CA . PRO A 1 81 ? -3.058 -3.561 15.106 1.00 92.31 81 PRO A CA 1
ATOM 675 C C . PRO A 1 81 ? -2.366 -4.471 14.076 1.00 92.31 81 PRO A C 1
ATOM 677 O O . PRO A 1 81 ? -1.258 -4.178 13.631 1.00 92.31 81 PRO A O 1
ATOM 680 N N . GLU A 1 82 ? -3.051 -5.527 13.632 1.00 94.62 82 GLU A N 1
ATOM 681 C CA . GLU A 1 82 ? -2.563 -6.474 12.620 1.00 94.62 82 GLU A CA 1
ATOM 682 C C . GLU A 1 82 ? -2.694 -5.958 11.176 1.00 94.62 82 GLU A C 1
ATOM 684 O O . GLU A 1 82 ? -2.372 -6.669 10.221 1.00 94.62 82 GLU A O 1
ATOM 689 N N . THR A 1 83 ? -3.183 -4.726 10.995 1.00 96.25 83 THR A N 1
ATOM 690 C CA . THR A 1 83 ? -3.337 -4.126 9.669 1.00 96.25 83 THR A CA 1
ATOM 691 C C . THR A 1 83 ? -1.987 -3.976 8.996 1.00 96.25 83 THR A C 1
ATOM 693 O O . THR A 1 83 ? -1.032 -3.431 9.554 1.00 96.25 83 THR A O 1
ATOM 696 N N . GLU A 1 84 ? -1.937 -4.400 7.742 1.00 97.75 84 GLU A N 1
ATOM 697 C CA . GLU A 1 84 ? -0.834 -4.064 6.866 1.00 97.75 84 GLU A CA 1
ATOM 698 C C . GLU A 1 84 ? -1.059 -2.708 6.195 1.00 97.75 84 GLU A C 1
ATOM 700 O O . GLU A 1 84 ? -2.153 -2.437 5.701 1.00 97.75 84 GLU A O 1
ATOM 705 N N . ILE A 1 85 ? -0.013 -1.888 6.101 1.00 98.38 85 ILE A N 1
ATOM 706 C CA . ILE A 1 85 ? -0.072 -0.610 5.388 1.00 98.38 85 ILE A CA 1
ATOM 707 C C . ILE A 1 85 ? 0.726 -0.693 4.086 1.00 98.38 85 ILE A C 1
ATOM 709 O O . ILE A 1 85 ? 1.933 -0.944 4.101 1.00 98.38 85 ILE A O 1
ATOM 713 N N . VAL A 1 86 ? 0.061 -0.450 2.955 1.00 98.56 86 VAL A N 1
ATOM 714 C CA . VAL A 1 86 ? 0.712 -0.250 1.652 1.00 98.56 86 VAL A CA 1
ATOM 715 C C . VAL A 1 86 ? 1.008 1.232 1.480 1.00 98.56 86 VAL A C 1
ATOM 717 O O . VAL A 1 86 ? 0.093 2.055 1.444 1.00 98.56 86 VAL A O 1
ATOM 720 N N . VAL A 1 87 ? 2.292 1.557 1.349 1.00 98.19 87 VAL A N 1
ATOM 721 C CA . VAL A 1 87 ? 2.800 2.927 1.340 1.00 98.19 87 VAL A CA 1
ATOM 722 C C . VAL A 1 87 ? 3.228 3.338 -0.064 1.00 98.19 87 VAL A C 1
ATOM 724 O O . VAL A 1 87 ? 4.125 2.731 -0.648 1.00 98.19 87 VAL A O 1
ATOM 727 N N . ASN A 1 88 ? 2.623 4.403 -0.587 1.00 98.12 88 ASN A N 1
ATOM 728 C CA . ASN A 1 88 ? 2.972 4.986 -1.888 1.00 98.12 88 ASN A CA 1
ATOM 729 C C . ASN A 1 88 ? 3.719 6.331 -1.791 1.00 98.12 88 ASN A C 1
ATOM 731 O O . ASN A 1 88 ? 4.007 6.934 -2.822 1.00 98.12 88 ASN A O 1
ATOM 735 N N . ASP A 1 89 ? 4.059 6.784 -0.580 1.00 98.06 89 ASP A N 1
ATOM 736 C CA . ASP A 1 89 ? 4.723 8.065 -0.319 1.00 98.06 89 ASP A CA 1
ATOM 737 C C . ASP A 1 89 ? 5.840 7.929 0.732 1.00 98.06 89 ASP A C 1
ATOM 739 O O . ASP A 1 89 ? 5.666 7.285 1.768 1.00 98.06 89 ASP A O 1
ATOM 743 N N . TRP A 1 90 ? 7.001 8.543 0.488 1.00 97.19 90 TRP A N 1
ATOM 744 C CA . TRP A 1 90 ? 8.141 8.455 1.409 1.00 97.19 90 TRP A CA 1
ATOM 745 C C . TRP A 1 90 ? 7.924 9.213 2.724 1.00 97.19 90 TRP A C 1
ATOM 747 O O . TRP A 1 90 ? 8.427 8.780 3.761 1.00 97.19 90 TRP A O 1
ATOM 757 N N . GLY A 1 91 ? 7.177 10.317 2.702 1.00 97.12 91 GLY A N 1
ATOM 758 C CA . GLY A 1 91 ? 6.775 11.056 3.897 1.00 97.12 91 GLY A CA 1
ATOM 759 C C . GLY A 1 91 ? 5.820 10.238 4.761 1.00 97.12 91 GLY A C 1
ATOM 760 O O . GLY A 1 91 ? 6.004 10.171 5.975 1.00 97.12 91 GLY A O 1
ATOM 761 N N . VAL A 1 92 ? 4.883 9.516 4.139 1.00 97.94 92 VAL A N 1
ATOM 762 C CA . VAL A 1 92 ? 4.026 8.547 4.847 1.00 97.94 92 VAL A CA 1
ATOM 763 C C . VAL A 1 92 ? 4.863 7.429 5.467 1.00 97.94 92 VAL A C 1
ATOM 765 O O . VAL A 1 92 ? 4.664 7.112 6.637 1.00 97.94 92 VAL A O 1
ATOM 768 N N . LEU A 1 93 ? 5.838 6.868 4.740 1.00 97.62 93 LEU A N 1
ATOM 769 C CA . LEU A 1 93 ? 6.734 5.844 5.297 1.00 97.62 93 LEU A CA 1
ATOM 770 C C . LEU A 1 93 ? 7.514 6.372 6.508 1.00 97.62 93 LEU A C 1
ATOM 772 O O . LEU A 1 93 ? 7.649 5.672 7.511 1.00 97.62 93 LEU A O 1
ATOM 776 N N . LYS A 1 94 ? 8.029 7.604 6.421 1.00 96.25 94 LYS A N 1
ATOM 777 C CA . LYS A 1 94 ? 8.760 8.237 7.522 1.00 96.25 94 LYS A CA 1
ATOM 778 C C . LYS A 1 94 ? 7.861 8.448 8.739 1.00 96.25 94 LYS A C 1
ATOM 780 O O . LYS A 1 94 ? 8.247 8.035 9.826 1.00 96.25 94 LYS A O 1
ATOM 785 N N . MET A 1 95 ? 6.664 9.004 8.545 1.00 96.69 95 MET A N 1
ATOM 786 C CA . MET A 1 95 ? 5.678 9.197 9.613 1.00 96.69 95 MET A CA 1
ATOM 787 C C . MET A 1 95 ? 5.318 7.870 10.287 1.00 96.69 95 MET A C 1
ATOM 789 O O . MET A 1 95 ? 5.336 7.778 11.509 1.00 96.69 95 MET A O 1
ATOM 793 N N . LEU A 1 96 ? 5.040 6.823 9.505 1.00 96.69 96 LEU A N 1
ATOM 794 C CA . LEU A 1 96 ? 4.729 5.496 10.038 1.00 96.69 96 LEU A CA 1
ATOM 795 C C . LEU A 1 96 ? 5.863 4.939 10.896 1.00 96.69 96 LEU A C 1
ATOM 797 O O . LEU A 1 96 ? 5.585 4.365 11.938 1.00 96.69 96 LEU A O 1
ATOM 801 N N . LYS A 1 97 ? 7.119 5.127 10.479 1.00 94.19 97 LYS A N 1
ATOM 802 C CA . LYS A 1 97 ? 8.295 4.668 11.228 1.00 94.19 97 LYS A CA 1
ATOM 803 C C . LYS A 1 97 ? 8.516 5.438 12.533 1.00 94.19 97 LYS A C 1
ATOM 805 O O . LYS A 1 97 ? 9.027 4.863 13.490 1.00 94.19 97 LYS A O 1
ATOM 810 N N . ASP A 1 98 ? 8.194 6.727 12.547 1.00 94.69 98 ASP A N 1
ATOM 811 C CA . ASP A 1 98 ? 8.455 7.603 13.691 1.00 94.69 98 ASP A CA 1
ATOM 812 C C . ASP A 1 98 ? 7.340 7.561 14.739 1.00 94.69 98 ASP A C 1
ATOM 814 O O . ASP A 1 98 ? 7.614 7.647 15.935 1.00 94.69 98 ASP A O 1
ATOM 818 N N . GLU A 1 99 ? 6.088 7.475 14.289 1.00 95.81 99 GLU A N 1
ATOM 819 C CA . GLU A 1 99 ? 4.908 7.726 15.122 1.00 95.81 99 GLU A CA 1
ATOM 820 C C . GLU A 1 99 ? 4.093 6.453 15.409 1.00 95.81 99 GLU A C 1
ATOM 822 O O . GLU A 1 99 ? 3.315 6.427 16.363 1.00 95.81 99 GLU A O 1
ATOM 827 N N . PHE A 1 100 ? 4.258 5.386 14.617 1.00 95.00 100 PHE A N 1
ATOM 828 C CA . PHE A 1 100 ? 3.417 4.189 14.693 1.00 95.00 100 PHE A CA 1
ATOM 829 C C . PHE A 1 100 ? 4.232 2.889 14.681 1.00 95.00 100 PHE A C 1
ATOM 831 O O . PHE A 1 100 ? 5.398 2.844 14.306 1.00 95.00 100 PHE A O 1
ATOM 838 N N . SER A 1 101 ? 3.595 1.794 15.096 1.00 87.94 101 SER A N 1
ATOM 839 C CA . SER A 1 101 ? 4.180 0.452 15.035 1.00 87.94 101 SER A CA 1
ATOM 840 C C . SER A 1 101 ? 3.129 -0.519 14.503 1.00 87.94 101 SER A C 1
ATOM 842 O O . SER A 1 101 ? 2.341 -1.082 15.259 1.00 87.94 101 SER A O 1
ATOM 844 N N . PHE A 1 102 ? 3.053 -0.627 13.175 1.00 89.00 102 PHE A N 1
ATOM 845 C CA . PHE A 1 102 ? 2.144 -1.547 12.487 1.00 89.00 102 PHE A CA 1
ATOM 846 C C . PHE A 1 102 ? 2.793 -2.913 12.286 1.00 89.00 102 PHE A C 1
ATOM 848 O O . PHE A 1 102 ? 4.011 -3.010 12.133 1.00 89.00 102 PHE A O 1
ATOM 855 N N . ALA A 1 103 ? 1.969 -3.960 12.215 1.00 80.38 103 ALA A N 1
ATOM 856 C CA . ALA A 1 103 ? 2.446 -5.329 12.046 1.00 80.38 103 ALA A CA 1
ATOM 857 C C . ALA A 1 103 ? 3.278 -5.519 10.768 1.00 80.38 103 ALA A C 1
ATOM 859 O O . ALA A 1 103 ? 4.277 -6.243 10.775 1.00 80.38 103 ALA A O 1
ATOM 860 N N . LYS A 1 104 ? 2.859 -4.899 9.655 1.00 93.06 104 LYS A N 1
ATOM 861 C CA . LYS A 1 104 ? 3.511 -5.045 8.346 1.00 93.06 104 LYS A CA 1
ATOM 862 C C . LYS A 1 104 ? 3.421 -3.761 7.533 1.00 93.06 104 LYS A C 1
ATOM 864 O O . LYS A 1 104 ? 2.354 -3.157 7.430 1.00 93.06 104 LYS A O 1
ATOM 869 N N . LEU A 1 105 ? 4.532 -3.403 6.894 1.00 97.56 105 LEU A N 1
ATOM 870 C CA . LEU A 1 105 ? 4.575 -2.372 5.863 1.00 97.56 105 LEU A CA 1
ATOM 871 C C . LEU A 1 105 ? 4.930 -2.996 4.509 1.00 97.56 105 LEU A C 1
ATOM 873 O O . LEU A 1 105 ? 5.817 -3.857 4.411 1.00 97.56 105 LEU A O 1
ATOM 877 N N . SER A 1 106 ? 4.248 -2.516 3.474 1.00 97.81 106 SER A N 1
ATOM 878 C CA . SER A 1 106 ? 4.442 -2.891 2.077 1.00 97.81 106 SER A CA 1
ATOM 879 C C . SER A 1 106 ? 4.745 -1.667 1.226 1.00 97.81 106 SER A C 1
ATOM 881 O O . SER A 1 106 ? 4.108 -0.624 1.371 1.00 97.81 106 SER A O 1
ATOM 883 N N . LEU A 1 107 ? 5.710 -1.785 0.315 1.00 98.00 107 LEU A N 1
ATOM 884 C CA . LEU A 1 107 ? 6.016 -0.720 -0.635 1.00 98.00 107 LEU A CA 1
ATOM 885 C C . LEU A 1 107 ? 5.034 -0.792 -1.805 1.00 98.00 107 LEU A C 1
ATOM 887 O O . LEU A 1 107 ? 5.020 -1.775 -2.543 1.00 98.00 107 LEU A O 1
ATOM 891 N N . GLY A 1 108 ? 4.217 0.242 -1.964 1.00 97.69 108 GLY A N 1
ATOM 892 C CA . GLY A 1 108 ? 3.188 0.304 -2.991 1.00 97.69 108 GLY A CA 1
ATOM 893 C C . GLY A 1 108 ? 3.738 0.498 -4.403 1.00 97.69 108 GLY A C 1
ATOM 894 O O . GLY A 1 108 ? 4.890 0.893 -4.618 1.00 97.69 108 GLY A O 1
ATOM 895 N N . ARG A 1 109 ? 2.870 0.258 -5.389 1.00 94.62 109 ARG A N 1
ATOM 896 C CA . ARG A 1 109 ? 3.205 0.256 -6.819 1.00 94.62 109 ARG A CA 1
ATOM 897 C C . ARG A 1 109 ? 3.780 1.586 -7.313 1.00 94.62 109 ARG A C 1
ATOM 899 O O . ARG A 1 109 ? 4.556 1.620 -8.268 1.00 94.62 109 ARG A O 1
ATOM 906 N N . LEU A 1 110 ? 3.429 2.715 -6.696 1.00 94.88 110 LEU A N 1
ATOM 907 C CA . LEU A 1 110 ? 3.991 4.013 -7.091 1.00 94.88 110 LEU A CA 1
ATOM 908 C C . LEU A 1 110 ? 5.464 4.170 -6.717 1.00 94.88 110 LEU A C 1
ATOM 910 O O . LEU A 1 110 ? 6.181 4.942 -7.366 1.00 94.88 110 LEU A O 1
ATOM 914 N N . LEU A 1 111 ? 5.909 3.446 -5.692 1.00 96.62 111 LEU A N 1
ATOM 915 C CA . LEU A 1 111 ? 7.280 3.476 -5.212 1.00 96.62 111 LEU A CA 1
ATOM 916 C C . LEU A 1 111 ? 8.107 2.304 -5.722 1.00 96.62 111 LEU A C 1
ATOM 918 O O . LEU A 1 111 ? 9.313 2.455 -5.765 1.00 96.62 111 LEU A O 1
ATOM 922 N N . THR A 1 112 ? 7.526 1.201 -6.202 1.00 94.31 112 THR A N 1
ATOM 923 C CA . THR A 1 112 ? 8.310 0.135 -6.861 1.00 94.31 112 THR A CA 1
ATOM 924 C C . THR A 1 112 ? 8.896 0.548 -8.210 1.00 94.31 112 THR A C 1
ATOM 926 O O . THR A 1 112 ? 9.839 -0.089 -8.675 1.00 94.31 112 THR A O 1
ATOM 929 N N . LYS A 1 113 ? 8.391 1.641 -8.809 1.00 92.12 113 LYS A N 1
ATOM 930 C CA . LYS A 1 113 ? 8.885 2.241 -10.067 1.00 92.12 113 LYS A CA 1
ATOM 931 C C . LYS A 1 113 ? 9.061 1.217 -11.195 1.00 92.12 113 LYS A C 1
ATOM 933 O O . LYS A 1 113 ? 9.979 1.333 -11.998 1.00 92.12 113 LYS A O 1
ATOM 938 N N . GLN A 1 114 ? 8.176 0.223 -11.241 1.00 92.69 114 GLN A N 1
ATOM 939 C CA . GLN A 1 114 ? 8.136 -0.749 -12.324 1.00 92.69 114 GLN A CA 1
ATOM 940 C C . GLN A 1 114 ? 7.894 -0.026 -13.655 1.00 92.69 114 GLN A C 1
ATOM 942 O O . GLN A 1 114 ? 7.064 0.886 -13.722 1.00 92.69 114 GLN A O 1
ATOM 947 N N . GLU A 1 115 ? 8.614 -0.429 -14.701 1.00 90.06 115 GLU A N 1
ATOM 948 C CA . GLU A 1 115 ? 8.381 0.080 -16.051 1.00 90.06 115 GLU A CA 1
ATOM 949 C C . GLU A 1 115 ? 6.989 -0.365 -16.520 1.00 90.06 115 GLU A C 1
ATOM 951 O O . GLU A 1 115 ? 6.634 -1.542 -16.418 1.00 90.06 115 GLU A O 1
ATOM 956 N N . ARG A 1 116 ? 6.182 0.574 -17.017 1.00 87.31 116 ARG A N 1
ATOM 957 C CA . ARG A 1 116 ? 4.800 0.322 -17.471 1.00 87.31 116 ARG A CA 1
ATOM 958 C C . ARG A 1 116 ? 4.535 0.882 -18.862 1.00 87.31 116 ARG A C 1
ATOM 960 O O . ARG A 1 116 ? 3.390 1.143 -19.211 1.00 87.31 116 ARG A O 1
ATOM 967 N N . ASP A 1 117 ? 5.579 1.180 -19.634 1.00 86.44 117 ASP A N 1
ATOM 968 C CA . ASP A 1 117 ? 5.360 1.707 -20.973 1.00 86.44 117 ASP A CA 1
ATOM 969 C C . ASP A 1 117 ? 4.744 0.602 -21.847 1.00 86.44 117 ASP A C 1
ATOM 971 O O . ASP A 1 117 ? 5.403 -0.415 -22.098 1.00 86.44 117 ASP A O 1
ATOM 975 N N . PRO A 1 118 ? 3.511 0.780 -22.359 1.00 84.12 118 PRO A N 1
ATOM 976 C CA . PRO A 1 118 ? 2.863 -0.240 -23.174 1.00 84.12 118 PRO A CA 1
ATOM 977 C C . PRO A 1 118 ? 3.610 -0.487 -24.488 1.00 84.12 118 PRO A C 1
ATOM 979 O O . PRO A 1 118 ? 3.402 -1.507 -25.139 1.00 84.12 118 PRO A O 1
ATOM 982 N N . ARG A 1 119 ? 4.507 0.420 -24.897 1.00 86.00 119 ARG A N 1
ATOM 983 C CA . ARG A 1 119 ? 5.370 0.265 -26.074 1.00 86.00 119 ARG A CA 1
ATOM 984 C C . ARG A 1 119 ? 6.520 -0.709 -25.835 1.00 86.00 119 ARG A C 1
ATOM 986 O O . ARG A 1 119 ? 7.168 -1.095 -26.808 1.00 86.00 119 ARG A O 1
ATOM 993 N N . SER A 1 120 ? 6.749 -1.151 -24.598 1.00 84.38 120 SER A N 1
ATOM 994 C CA . SER A 1 120 ? 7.730 -2.192 -24.265 1.00 84.38 120 SER A CA 1
ATOM 995 C C . SER A 1 120 ? 7.509 -3.474 -25.081 1.00 84.38 120 SER A C 1
ATOM 997 O O . SER A 1 120 ? 8.469 -4.134 -25.481 1.00 84.38 120 SER A O 1
ATOM 999 N N . VAL A 1 121 ? 6.260 -3.773 -25.459 1.00 84.44 121 VAL A N 1
ATOM 1000 C CA . VAL A 1 121 ? 5.918 -4.898 -26.347 1.00 84.44 121 VAL A CA 1
ATOM 1001 C C . VAL A 1 121 ? 6.590 -4.807 -27.716 1.00 84.44 121 VAL A C 1
ATOM 1003 O O . VAL A 1 121 ? 6.938 -5.835 -28.295 1.00 84.44 121 VAL A O 1
ATOM 1006 N N . TYR A 1 122 ? 6.822 -3.595 -28.232 1.00 87.44 122 TYR A N 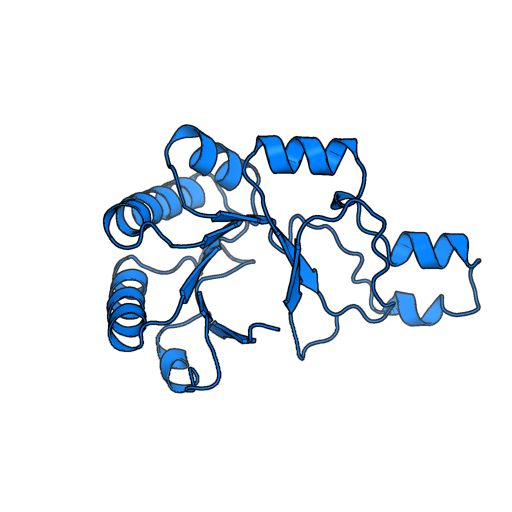1
ATOM 1007 C CA . TYR A 1 122 ? 7.478 -3.384 -29.523 1.00 87.44 122 TYR A CA 1
ATOM 1008 C C . TYR A 1 122 ? 8.992 -3.561 -29.456 1.00 87.44 122 TYR A C 1
ATOM 1010 O O . TYR A 1 122 ? 9.619 -3.703 -30.507 1.00 87.44 122 TYR A O 1
ATOM 1018 N N . LEU A 1 123 ? 9.576 -3.539 -28.254 1.00 84.56 123 LEU A N 1
ATOM 1019 C CA . LEU A 1 123 ? 11.001 -3.792 -28.034 1.00 84.56 123 LEU A CA 1
ATOM 1020 C C . LEU A 1 123 ? 11.323 -5.287 -28.097 1.00 84.56 123 LEU A C 1
ATOM 1022 O O . LEU A 1 123 ? 12.471 -5.660 -28.339 1.00 84.56 123 LEU A O 1
ATOM 1026 N N . LYS A 1 124 ? 10.311 -6.151 -27.948 1.00 81.75 124 LYS A N 1
ATOM 1027 C CA . LYS A 1 124 ? 10.468 -7.601 -28.053 1.00 81.75 124 LYS A CA 1
ATOM 1028 C C . LYS A 1 124 ? 11.119 -7.963 -29.392 1.00 81.75 124 LYS A C 1
ATOM 1030 O O . LYS A 1 124 ? 10.625 -7.592 -30.453 1.00 81.75 124 LYS A O 1
ATOM 1035 N N . ASN A 1 125 ? 12.229 -8.696 -29.328 1.00 85.81 125 ASN A N 1
ATOM 1036 C CA . ASN A 1 125 ? 13.068 -9.090 -30.469 1.00 85.81 125 ASN A CA 1
ATOM 1037 C C . ASN A 1 125 ? 13.759 -7.932 -31.223 1.00 85.81 125 ASN A C 1
ATOM 1039 O O . ASN A 1 125 ? 14.371 -8.178 -32.259 1.00 85.81 125 ASN A O 1
ATOM 1043 N N . LYS A 1 126 ? 13.674 -6.688 -30.733 1.00 92.12 126 LYS A N 1
ATOM 1044 C CA . LYS A 1 126 ? 14.375 -5.519 -31.300 1.00 92.12 126 LYS A CA 1
ATOM 1045 C C . LYS A 1 126 ? 15.523 -5.015 -30.431 1.00 92.12 126 LYS A C 1
ATOM 1047 O O . LYS A 1 126 ? 16.291 -4.170 -30.879 1.00 92.12 126 LYS A O 1
ATOM 1052 N N . VAL A 1 127 ? 15.628 -5.511 -29.203 1.00 90.50 127 VAL A N 1
ATOM 1053 C CA . VAL A 1 127 ? 16.687 -5.159 -28.255 1.00 90.50 127 VAL A CA 1
ATOM 1054 C C . VAL A 1 127 ? 17.394 -6.417 -27.755 1.00 90.50 127 VAL A C 1
ATOM 1056 O O . VAL A 1 127 ? 16.885 -7.529 -27.923 1.00 90.50 127 VAL A O 1
ATOM 1059 N N . SER A 1 128 ? 18.582 -6.249 -27.170 1.00 93.94 128 SER A N 1
ATOM 1060 C CA . SER A 1 128 ? 19.335 -7.364 -26.593 1.00 93.94 128 SER A CA 1
ATOM 1061 C C . SER A 1 128 ? 18.583 -8.004 -25.425 1.00 93.94 128 SER A C 1
ATOM 1063 O O . SER A 1 128 ? 17.715 -7.389 -24.801 1.00 93.94 128 SER A O 1
ATOM 1065 N N . PHE A 1 129 ? 18.954 -9.244 -25.105 1.00 90.19 129 PHE A N 1
ATOM 1066 C CA . PHE A 1 129 ? 18.443 -9.938 -23.927 1.00 90.19 129 PHE A CA 1
ATOM 1067 C C . PHE A 1 129 ? 18.662 -9.111 -22.651 1.00 90.19 129 PHE A C 1
ATOM 1069 O O . PHE A 1 129 ? 17.703 -8.846 -21.934 1.00 90.19 129 PHE A O 1
ATOM 1076 N N . ASP A 1 130 ? 19.877 -8.602 -22.438 1.00 91.75 130 ASP A N 1
ATOM 1077 C CA . ASP A 1 130 ? 20.217 -7.808 -21.250 1.00 91.75 130 ASP A CA 1
ATOM 1078 C C . ASP A 1 130 ? 19.371 -6.534 -21.126 1.00 91.75 130 ASP A C 1
ATOM 1080 O O . ASP A 1 130 ? 18.971 -6.146 -20.029 1.00 91.75 130 ASP A O 1
ATOM 1084 N N . MET A 1 131 ? 19.046 -5.895 -22.255 1.00 90.62 131 MET A N 1
ATOM 1085 C CA . MET A 1 131 ? 18.167 -4.728 -22.260 1.00 90.62 131 MET A CA 1
ATOM 1086 C C . MET A 1 131 ? 16.727 -5.110 -21.895 1.00 90.62 131 MET A C 1
ATOM 1088 O O . MET A 1 131 ? 16.093 -4.400 -21.117 1.00 90.62 131 MET A O 1
ATOM 1092 N N . MET A 1 132 ? 16.210 -6.234 -22.405 1.00 89.31 132 MET A N 1
ATOM 1093 C CA . MET A 1 132 ? 14.893 -6.732 -21.988 1.00 89.31 132 MET A CA 1
ATOM 1094 C C . MET A 1 132 ? 14.859 -7.077 -20.499 1.00 89.31 132 MET A C 1
ATOM 1096 O O . MET A 1 132 ? 13.889 -6.734 -19.827 1.00 89.31 132 MET A O 1
ATOM 1100 N N . GLU A 1 133 ? 15.901 -7.720 -19.974 1.00 90.25 133 GLU A N 1
ATOM 1101 C CA . GLU A 1 133 ? 15.982 -8.054 -18.550 1.00 90.25 133 GLU A CA 1
ATOM 1102 C C . GLU A 1 133 ? 16.061 -6.801 -17.676 1.00 90.25 133 GLU A C 1
ATOM 1104 O O . GLU A 1 133 ? 15.431 -6.758 -16.622 1.00 90.25 133 GLU A O 1
ATOM 1109 N N . HIS A 1 134 ? 16.722 -5.736 -18.138 1.00 88.62 134 HIS A N 1
ATOM 1110 C CA . HIS A 1 134 ? 16.693 -4.443 -17.455 1.00 88.62 134 HIS A CA 1
ATOM 1111 C C . HIS A 1 134 ? 15.270 -3.865 -17.351 1.00 88.62 134 HIS A C 1
ATOM 1113 O O . HIS A 1 134 ? 14.861 -3.462 -16.267 1.00 88.62 134 HIS A O 1
ATOM 1119 N N . PHE A 1 135 ? 14.484 -3.886 -18.436 1.00 88.75 135 PHE A N 1
ATOM 1120 C CA . PHE A 1 135 ? 13.092 -3.398 -18.437 1.00 88.75 135 PHE A CA 1
ATOM 1121 C C . PHE A 1 135 ? 12.119 -4.250 -17.610 1.00 88.75 135 PHE A C 1
ATOM 1123 O O . PHE A 1 135 ? 11.036 -3.789 -17.241 1.00 88.75 135 PHE A O 1
ATOM 1130 N N . ARG A 1 136 ? 12.475 -5.511 -17.365 1.00 91.56 136 ARG A N 1
ATOM 1131 C CA . ARG A 1 136 ? 11.722 -6.440 -16.514 1.00 91.56 136 ARG A CA 1
ATOM 1132 C C . ARG A 1 136 ? 12.157 -6.384 -15.055 1.00 91.56 136 ARG A C 1
ATOM 1134 O O . ARG A 1 136 ? 11.412 -6.844 -14.192 1.00 91.56 136 ARG A O 1
ATOM 1141 N N . GLY A 1 137 ? 13.363 -5.883 -14.808 1.00 91.81 137 GLY A N 1
ATOM 1142 C CA . GLY A 1 137 ? 13.968 -5.764 -13.495 1.00 91.81 137 GLY A CA 1
ATOM 1143 C C . GLY A 1 137 ? 13.315 -4.684 -12.642 1.00 91.81 137 GLY A C 1
ATOM 1144 O O . GLY A 1 137 ? 12.664 -3.760 -13.128 1.00 91.81 137 GLY A O 1
ATOM 1145 N N . LEU A 1 138 ? 13.527 -4.795 -11.335 1.00 92.31 138 LEU A N 1
ATOM 1146 C CA . LEU A 1 138 ? 13.020 -3.854 -10.348 1.00 92.31 138 LEU A CA 1
ATOM 1147 C C . LEU A 1 138 ? 14.184 -3.289 -9.541 1.00 92.31 138 LEU A C 1
ATOM 1149 O O . LEU A 1 138 ? 14.994 -4.035 -8.991 1.00 92.31 138 LEU A O 1
ATOM 1153 N N . TYR A 1 139 ? 14.249 -1.965 -9.399 1.00 92.12 139 TYR A N 1
ATOM 1154 C CA . TYR A 1 139 ? 15.330 -1.333 -8.633 1.00 92.12 139 TYR A CA 1
ATOM 1155 C C . TYR A 1 139 ? 15.322 -1.757 -7.148 1.00 92.12 139 TYR A C 1
ATOM 1157 O O . TYR A 1 139 ? 16.374 -1.799 -6.504 1.00 92.12 139 TYR A O 1
ATOM 1165 N N . VAL A 1 140 ? 14.142 -2.116 -6.621 1.00 93.06 140 VAL A N 1
ATOM 1166 C CA . VAL A 1 140 ? 13.943 -2.594 -5.243 1.00 93.06 140 VAL A CA 1
ATOM 1167 C C . VAL A 1 140 ? 14.613 -3.935 -4.953 1.00 93.06 140 VAL A C 1
ATOM 1169 O O . VAL A 1 140 ? 14.834 -4.250 -3.785 1.00 93.06 140 VAL A O 1
ATOM 1172 N N . ASP A 1 141 ? 14.971 -4.698 -5.989 1.00 90.62 141 ASP A N 1
ATOM 1173 C CA . ASP A 1 141 ? 15.673 -5.976 -5.843 1.00 90.62 141 ASP A CA 1
ATOM 1174 C C . ASP A 1 141 ? 17.199 -5.792 -5.722 1.00 90.62 141 ASP A C 1
ATOM 1176 O O . ASP A 1 141 ? 17.915 -6.724 -5.356 1.00 90.62 141 ASP A O 1
ATOM 1180 N N . SER A 1 142 ? 17.725 -4.581 -5.950 1.00 91.19 142 SER A N 1
ATOM 1181 C CA . SER A 1 142 ? 19.141 -4.300 -5.684 1.00 91.19 142 SER A CA 1
ATOM 1182 C C . SER A 1 142 ? 19.454 -4.382 -4.182 1.00 91.19 142 SER A C 1
ATOM 1184 O O . SER A 1 142 ? 18.687 -3.888 -3.351 1.00 91.19 142 SER A O 1
ATOM 1186 N N . LEU A 1 143 ? 20.603 -4.977 -3.819 1.00 92.19 143 LEU A N 1
ATOM 1187 C CA . LEU A 1 143 ? 20.992 -5.190 -2.412 1.00 92.19 143 LEU A CA 1
ATOM 1188 C C . LEU A 1 143 ? 20.889 -3.910 -1.558 1.00 92.19 143 LEU A C 1
ATOM 1190 O O . LEU A 1 143 ? 20.225 -3.965 -0.522 1.00 92.19 143 LEU A O 1
ATOM 1194 N N . PRO A 1 144 ? 21.453 -2.751 -1.973 1.00 93.56 144 PRO A N 1
ATOM 1195 C CA . PRO A 1 144 ? 21.445 -1.558 -1.127 1.00 93.56 144 PRO A CA 1
ATOM 1196 C C . PRO A 1 144 ? 20.033 -1.017 -0.889 1.00 93.56 144 PRO A C 1
ATOM 1198 O O . PRO A 1 144 ? 19.701 -0.606 0.222 1.00 93.56 144 PRO A O 1
ATOM 1201 N N . VAL A 1 145 ? 19.184 -1.040 -1.921 1.00 94.00 145 VAL A N 1
ATOM 1202 C CA . VAL A 1 145 ? 17.802 -0.554 -1.821 1.00 94.00 145 VAL A CA 1
ATOM 1203 C C . VAL A 1 145 ? 16.985 -1.487 -0.947 1.00 94.00 145 VAL A C 1
ATOM 1205 O O . VAL A 1 145 ? 16.255 -1.031 -0.070 1.00 94.00 145 VAL A O 1
ATOM 1208 N N . ARG A 1 146 ? 17.127 -2.795 -1.138 1.00 92.69 146 ARG A N 1
ATOM 1209 C CA . ARG A 1 146 ? 16.414 -3.777 -0.334 1.00 92.69 146 ARG A CA 1
ATOM 1210 C C . ARG A 1 146 ? 16.768 -3.668 1.144 1.00 92.69 146 ARG A C 1
ATOM 1212 O O . ARG A 1 146 ? 15.874 -3.706 1.987 1.00 92.69 146 ARG A O 1
ATOM 1219 N N . ASP A 1 147 ? 18.051 -3.553 1.464 1.00 94.25 147 ASP A N 1
ATOM 1220 C CA . ASP A 1 147 ? 18.504 -3.486 2.852 1.00 94.25 147 ASP A CA 1
ATOM 1221 C C . ASP A 1 147 ? 18.030 -2.180 3.512 1.00 94.25 147 ASP A C 1
ATOM 1223 O O . ASP A 1 147 ? 17.562 -2.200 4.652 1.00 94.25 147 ASP A O 1
ATOM 1227 N N . PHE A 1 148 ? 18.011 -1.074 2.758 1.00 95.06 148 PHE A N 1
ATOM 1228 C CA . PHE A 1 148 ? 17.358 0.166 3.176 1.00 95.06 148 PHE A CA 1
ATOM 1229 C C . PHE A 1 148 ? 15.860 -0.033 3.461 1.00 95.06 148 PHE A C 1
ATOM 1231 O O . PHE A 1 148 ? 15.390 0.327 4.540 1.00 95.06 148 PHE A O 1
ATOM 1238 N N . LEU A 1 149 ? 15.110 -0.643 2.537 1.00 95.50 149 LEU A N 1
ATOM 1239 C CA . LEU A 1 149 ? 13.672 -0.893 2.690 1.00 95.50 149 LEU A CA 1
ATOM 1240 C C . LEU A 1 149 ? 13.376 -1.771 3.916 1.00 95.50 149 LEU A C 1
ATOM 1242 O O . LEU A 1 149 ? 12.505 -1.428 4.717 1.00 95.50 149 LEU A O 1
ATOM 1246 N N . LYS A 1 150 ? 14.148 -2.844 4.127 1.00 94.38 150 LYS A N 1
ATOM 1247 C CA . LYS A 1 150 ? 14.049 -3.688 5.330 1.00 94.38 150 LYS A CA 1
ATOM 1248 C C . LYS A 1 150 ? 14.332 -2.895 6.606 1.00 94.38 150 LYS A C 1
ATOM 1250 O O . LYS A 1 150 ? 13.590 -3.025 7.575 1.00 94.38 150 LYS A O 1
ATOM 1255 N N . GLY A 1 151 ? 15.344 -2.025 6.598 1.00 94.00 151 GLY A N 1
ATOM 1256 C CA . GLY A 1 151 ? 15.643 -1.110 7.708 1.00 94.00 151 GLY A CA 1
ATOM 1257 C C . GLY A 1 151 ? 14.555 -0.056 7.971 1.00 94.00 151 GLY A C 1
ATOM 1258 O O . GLY A 1 151 ? 14.529 0.562 9.039 1.00 94.00 151 GLY A O 1
ATOM 1259 N N . MET A 1 152 ? 13.644 0.151 7.018 1.00 94.00 152 MET A N 1
ATOM 1260 C CA . MET A 1 152 ? 12.432 0.966 7.159 1.00 94.00 1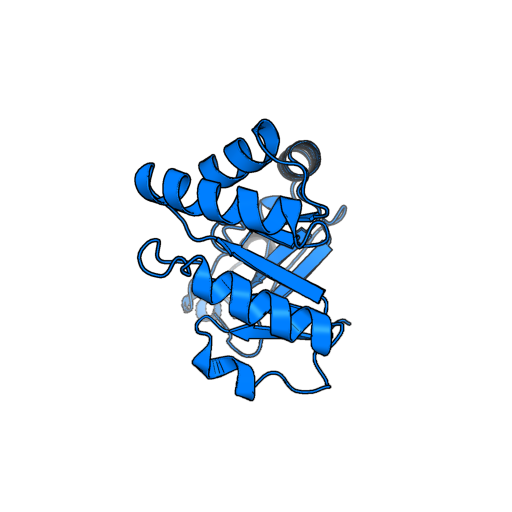52 MET A CA 1
ATOM 1261 C C . MET A 1 152 ? 11.191 0.140 7.538 1.00 94.00 152 MET A C 1
ATOM 1263 O O . MET A 1 152 ? 10.106 0.703 7.630 1.00 94.00 152 MET A O 1
ATOM 1267 N N . GLY A 1 153 ? 11.330 -1.170 7.767 1.00 94.19 153 GLY A N 1
ATOM 1268 C CA . GLY A 1 153 ? 10.226 -2.065 8.129 1.00 94.19 153 GLY A CA 1
ATOM 1269 C C . GLY A 1 153 ? 9.418 -2.598 6.942 1.00 94.19 153 GLY A C 1
ATOM 1270 O O . GLY A 1 153 ? 8.424 -3.294 7.145 1.00 94.19 153 GLY A O 1
ATOM 1271 N N . ILE A 1 154 ? 9.829 -2.313 5.701 1.00 96.44 154 ILE A N 1
ATOM 1272 C CA . ILE A 1 154 ? 9.185 -2.872 4.508 1.00 96.44 154 ILE A CA 1
ATOM 1273 C C . ILE A 1 154 ? 9.508 -4.364 4.409 1.00 96.44 154 ILE A C 1
ATOM 1275 O O . ILE A 1 154 ? 10.672 -4.770 4.371 1.00 96.44 154 ILE A O 1
ATOM 1279 N N . SER A 1 155 ? 8.460 -5.179 4.312 1.00 93.69 155 SER A N 1
ATOM 1280 C CA . SER A 1 155 ? 8.558 -6.644 4.246 1.00 93.69 155 SER A CA 1
ATOM 1281 C C . SER A 1 155 ? 8.115 -7.233 2.902 1.00 93.69 155 SER A C 1
ATOM 1283 O O . SER A 1 155 ? 8.471 -8.369 2.571 1.00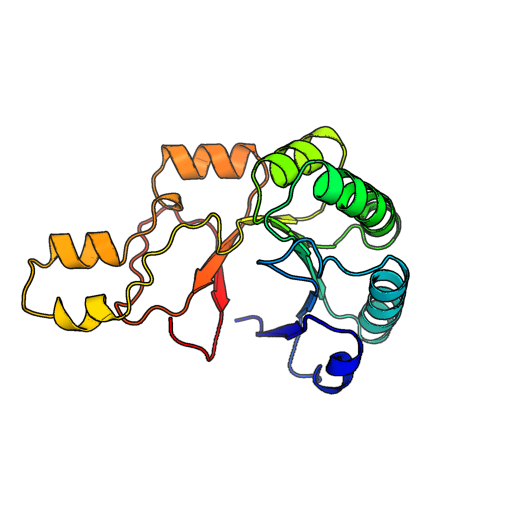 93.69 155 SER A O 1
ATOM 1285 N N . ARG A 1 156 ? 7.364 -6.458 2.111 1.00 95.94 156 ARG A N 1
ATOM 1286 C CA . ARG A 1 156 ? 6.812 -6.858 0.815 1.00 95.94 156 ARG A CA 1
ATOM 1287 C C . ARG A 1 156 ? 6.714 -5.656 -0.129 1.00 95.94 156 ARG A C 1
ATOM 1289 O O . ARG A 1 156 ? 6.703 -4.506 0.308 1.00 95.94 156 ARG A O 1
ATOM 1296 N N . VAL A 1 157 ? 6.679 -5.927 -1.429 1.00 97.06 157 VAL A N 1
ATOM 1297 C CA . VAL A 1 157 ? 6.464 -4.935 -2.489 1.00 97.06 157 VAL A CA 1
ATOM 1298 C C . VAL A 1 157 ? 5.216 -5.271 -3.312 1.00 97.06 157 VAL A C 1
ATOM 1300 O O . VAL A 1 157 ? 4.898 -6.441 -3.521 1.00 97.06 157 VAL A O 1
ATOM 1303 N N . GLU A 1 158 ? 4.504 -4.253 -3.781 1.00 97.06 158 GLU A N 1
ATOM 1304 C CA . GLU A 1 158 ? 3.343 -4.395 -4.663 1.00 97.06 158 GLU A CA 1
ATOM 1305 C C . GLU A 1 158 ? 3.778 -4.226 -6.126 1.00 97.06 158 GLU A C 1
ATOM 1307 O O . GLU A 1 158 ? 4.422 -3.235 -6.490 1.00 97.06 158 GLU A O 1
ATOM 1312 N N . LEU A 1 159 ? 3.432 -5.196 -6.971 1.00 95.62 159 LEU A N 1
ATOM 1313 C CA . LEU A 1 159 ? 3.833 -5.264 -8.376 1.00 95.62 159 LEU A CA 1
ATOM 1314 C C . LEU A 1 159 ? 2.627 -5.199 -9.306 1.00 95.62 159 LEU A C 1
ATOM 1316 O O . LEU A 1 159 ? 1.549 -5.725 -9.012 1.00 95.62 159 LEU A O 1
ATOM 1320 N N . ASP A 1 160 ? 2.842 -4.601 -10.470 1.00 93.88 160 ASP A N 1
ATOM 1321 C CA . ASP A 1 160 ? 1.895 -4.664 -11.575 1.00 93.88 160 ASP A CA 1
ATOM 1322 C C . ASP A 1 160 ? 2.118 -5.919 -12.399 1.00 93.88 160 ASP A C 1
ATOM 1324 O O . ASP A 1 160 ? 3.248 -6.364 -12.590 1.00 93.88 160 ASP A O 1
ATOM 1328 N N . ASN A 1 161 ? 1.045 -6.451 -12.965 1.00 92.31 161 ASN A N 1
ATOM 1329 C CA . ASN A 1 161 ? 1.153 -7.405 -14.053 1.00 92.31 161 ASN A CA 1
ATOM 1330 C C . ASN A 1 161 ? 1.556 -6.651 -15.333 1.00 92.31 161 ASN A C 1
ATOM 1332 O O . ASN A 1 161 ? 0.703 -6.043 -15.970 1.00 92.31 161 ASN A O 1
ATOM 1336 N N . SER A 1 162 ? 2.847 -6.623 -15.674 1.00 90.44 162 SER A N 1
ATOM 1337 C CA . SER A 1 162 ? 3.361 -5.847 -16.813 1.00 90.44 162 SER A CA 1
ATOM 1338 C C . SER A 1 162 ? 3.383 -6.622 -18.131 1.00 90.44 162 SER A C 1
ATOM 1340 O O . SER A 1 162 ? 3.699 -7.815 -18.168 1.00 90.44 162 SER A O 1
ATOM 1342 N N . LEU A 1 163 ? 3.148 -5.922 -19.245 1.00 89.31 163 LEU A N 1
ATOM 1343 C CA . LEU A 1 163 ? 3.186 -6.488 -20.603 1.00 89.31 163 LEU A CA 1
ATOM 1344 C C . LEU A 1 163 ? 4.532 -7.126 -20.978 1.00 89.31 163 LEU A C 1
ATOM 1346 O O . LEU A 1 163 ? 4.571 -8.156 -21.656 1.00 89.31 163 LEU A O 1
ATOM 1350 N N . GLN A 1 164 ? 5.646 -6.533 -20.553 1.00 88.12 164 GLN A N 1
ATOM 1351 C CA . GLN A 1 164 ? 6.985 -7.054 -20.828 1.00 88.12 164 GLN A CA 1
ATOM 1352 C C . GLN A 1 164 ? 7.377 -8.243 -19.939 1.00 88.12 164 GLN A C 1
ATOM 1354 O O . GLN A 1 164 ? 8.398 -8.882 -20.212 1.00 88.12 164 GLN A O 1
ATOM 1359 N N . GLY A 1 165 ? 6.571 -8.574 -18.926 1.00 90.88 165 GLY A N 1
ATOM 1360 C CA . GLY A 1 165 ? 6.907 -9.523 -17.868 1.00 90.88 165 GLY A CA 1
ATOM 1361 C C . GLY A 1 165 ? 7.732 -8.888 -16.745 1.00 90.88 165 GLY A C 1
ATOM 1362 O O . GLY A 1 165 ? 8.054 -7.700 -16.782 1.00 90.88 165 GLY A O 1
ATOM 1363 N N . ILE A 1 166 ? 8.067 -9.700 -15.743 1.00 92.62 166 ILE A N 1
ATOM 1364 C CA . ILE A 1 166 ? 8.816 -9.284 -14.553 1.00 92.62 166 ILE A CA 1
ATOM 1365 C C . ILE A 1 166 ? 9.962 -10.271 -14.346 1.00 92.62 166 ILE A C 1
ATOM 1367 O O . ILE A 1 166 ? 9.735 -11.481 -14.291 1.00 92.62 166 ILE A O 1
ATOM 1371 N N . THR A 1 167 ? 11.170 -9.744 -14.190 1.00 92.00 167 THR A N 1
ATOM 1372 C CA . THR A 1 167 ? 12.361 -10.490 -13.791 1.00 92.00 167 THR A CA 1
ATOM 1373 C C . THR A 1 167 ? 12.739 -10.000 -12.408 1.00 92.00 167 THR A C 1
ATOM 1375 O O . THR A 1 167 ? 12.866 -8.801 -12.174 1.00 92.00 167 THR A O 1
ATOM 1378 N N . ARG A 1 168 ? 12.939 -10.935 -11.484 1.00 90.19 168 ARG A N 1
ATOM 1379 C CA . ARG A 1 168 ? 13.373 -10.632 -10.124 1.00 90.19 168 ARG A CA 1
ATOM 1380 C C . ARG A 1 168 ? 14.595 -11.468 -9.782 1.00 90.19 168 ARG A C 1
ATOM 1382 O O . ARG A 1 168 ? 14.623 -12.655 -10.098 1.00 90.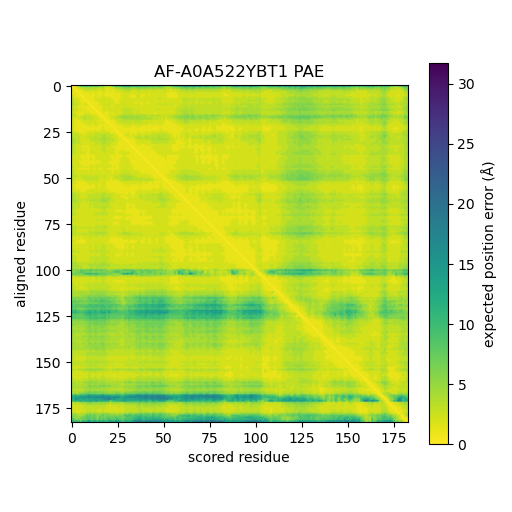19 168 ARG A O 1
ATOM 1389 N N . ALA A 1 169 ? 15.591 -10.844 -9.162 1.00 78.88 169 ALA A N 1
ATOM 1390 C CA . ALA A 1 169 ? 16.860 -11.481 -8.821 1.00 78.88 169 ALA A CA 1
ATOM 1391 C C . ALA A 1 169 ? 17.021 -11.603 -7.303 1.00 78.88 169 ALA A C 1
ATOM 1393 O O . ALA A 1 169 ? 16.796 -10.640 -6.572 1.00 78.88 169 ALA A O 1
ATOM 1394 N N . ASP A 1 170 ? 17.429 -12.780 -6.832 1.00 78.19 170 ASP A N 1
ATOM 1395 C CA . ASP A 1 170 ? 17.667 -13.011 -5.410 1.00 78.19 170 ASP A CA 1
ATOM 1396 C C . ASP A 1 170 ? 18.793 -12.132 -4.842 1.00 78.19 170 ASP A C 1
ATOM 1398 O O . ASP A 1 170 ? 19.774 -11.854 -5.540 1.00 78.19 170 ASP A O 1
ATOM 1402 N N . PRO A 1 171 ? 18.722 -11.759 -3.545 1.00 70.75 171 PRO A N 1
ATOM 1403 C CA . PRO A 1 171 ? 17.648 -12.065 -2.584 1.00 70.75 171 PRO A CA 1
ATOM 1404 C C . PRO A 1 171 ? 16.390 -11.187 -2.720 1.00 70.75 171 PRO A C 1
ATOM 1406 O O . PRO A 1 171 ? 16.478 -9.958 -2.726 1.00 70.75 171 PRO A O 1
ATOM 1409 N N . LEU A 1 172 ? 15.207 -11.803 -2.695 1.00 82.44 172 LEU A N 1
ATOM 1410 C CA . LEU A 1 172 ? 13.932 -11.106 -2.908 1.00 82.44 172 LEU A CA 1
ATOM 1411 C C . LEU A 1 172 ? 13.248 -10.615 -1.623 1.00 82.44 172 LEU A C 1
ATOM 1413 O O . LEU A 1 172 ? 13.233 -11.288 -0.592 1.00 82.44 172 LEU A O 1
ATOM 1417 N N . LEU A 1 173 ? 12.602 -9.446 -1.706 1.00 89.12 173 LEU A N 1
ATOM 1418 C CA . LEU A 1 173 ? 11.434 -9.155 -0.864 1.00 89.12 173 LEU A CA 1
ATOM 1419 C C . LEU A 1 173 ? 10.233 -9.946 -1.385 1.00 89.12 173 LEU A C 1
ATOM 1421 O O . LEU A 1 173 ? 10.094 -10.134 -2.601 1.00 89.12 173 LEU A O 1
ATOM 1425 N N . ASN A 1 174 ? 9.332 -10.342 -0.484 1.00 92.56 174 ASN A N 1
ATOM 1426 C CA . ASN A 1 174 ? 8.039 -10.887 -0.888 1.00 92.56 174 ASN A CA 1
ATOM 1427 C C . ASN A 1 174 ? 7.343 -9.908 -1.842 1.00 92.56 174 ASN A C 1
ATOM 1429 O O . ASN A 1 174 ? 7.546 -8.695 -1.744 1.00 92.56 174 ASN A O 1
ATOM 1433 N N . ALA A 1 175 ? 6.507 -10.415 -2.744 1.00 94.25 175 ALA A N 1
ATOM 1434 C CA . ALA A 1 175 ? 5.718 -9.567 -3.624 1.00 94.25 175 ALA A CA 1
ATOM 1435 C C . ALA A 1 175 ? 4.264 -10.011 -3.708 1.00 94.25 175 ALA A C 1
ATOM 1437 O O . ALA A 1 175 ? 3.964 -11.204 -3.661 1.00 94.25 175 ALA A O 1
ATOM 1438 N N . SER A 1 176 ? 3.399 -9.022 -3.885 1.00 95.50 176 SER A N 1
ATOM 1439 C CA . SER A 1 176 ? 2.011 -9.185 -4.298 1.00 95.50 176 SER A CA 1
ATOM 1440 C C . SER A 1 176 ? 1.876 -8.707 -5.741 1.00 95.50 176 SER A C 1
ATOM 1442 O O . SER A 1 176 ? 2.483 -7.709 -6.125 1.00 95.50 176 SER A O 1
ATOM 1444 N N . LEU A 1 177 ? 1.113 -9.436 -6.556 1.00 95.00 177 LEU A N 1
ATOM 1445 C CA . LEU A 1 177 ? 0.868 -9.101 -7.958 1.00 95.00 177 LEU A CA 1
ATOM 1446 C C . LEU A 1 177 ? -0.581 -8.642 -8.124 1.00 95.00 177 LEU A C 1
ATOM 1448 O O . LEU A 1 177 ? -1.508 -9.395 -7.821 1.00 95.00 177 LEU A O 1
ATOM 1452 N N . HIS A 1 178 ? -0.780 -7.438 -8.651 1.00 93.81 178 HIS A N 1
ATOM 1453 C CA . HIS A 1 178 ? -2.107 -6.939 -8.993 1.00 93.81 178 HIS A CA 1
ATOM 1454 C C . HIS A 1 178 ? -2.590 -7.558 -10.316 1.00 93.81 178 HIS A C 1
ATOM 1456 O O . HIS A 1 178 ? -1.947 -7.423 -11.354 1.00 93.81 178 HIS A O 1
ATOM 1462 N N . PHE A 1 179 ? -3.743 -8.229 -10.274 1.00 89.38 179 PHE A N 1
ATOM 1463 C CA . PHE A 1 179 ? -4.374 -8.973 -11.375 1.00 89.38 179 PHE A CA 1
ATOM 1464 C C . PHE A 1 179 ? -5.894 -8.669 -11.380 1.00 89.38 179 PHE A C 1
ATOM 1466 O O . PHE A 1 179 ? -6.423 -8.361 -10.310 1.00 89.38 179 PHE A O 1
ATOM 1473 N N . PRO A 1 180 ? -6.644 -8.725 -12.509 1.00 86.19 180 PRO A N 1
ATOM 1474 C CA . PRO A 1 180 ? -6.290 -9.204 -13.854 1.00 86.19 180 PRO A CA 1
ATOM 1475 C C . PRO A 1 180 ? -5.670 -8.175 -14.790 1.00 86.19 180 PRO A C 1
ATOM 1477 O O . PRO A 1 180 ? -5.205 -8.547 -15.865 1.00 86.19 180 PRO A O 1
ATOM 1480 N N . PHE A 1 181 ? -5.691 -6.897 -14.420 1.00 81.38 181 PHE A N 1
ATOM 1481 C CA . PHE A 1 181 ? -5.263 -5.830 -15.317 1.00 81.38 181 PHE A CA 1
ATOM 1482 C C . PHE A 1 181 ? -3.785 -5.961 -15.660 1.00 81.38 181 PHE A C 1
ATOM 1484 O O . PHE A 1 181 ? -2.964 -6.144 -14.766 1.00 81.38 181 PHE A O 1
ATOM 1491 N N . VAL A 1 182 ? -3.484 -5.873 -16.955 1.00 77.19 182 VAL A N 1
ATOM 1492 C CA . VAL A 1 182 ? -2.118 -5.818 -17.467 1.00 77.19 182 VAL A CA 1
ATOM 1493 C C . VAL A 1 182 ? -1.791 -4.359 -17.763 1.00 77.19 182 VAL A C 1
ATOM 1495 O O . VAL A 1 182 ? -2.589 -3.690 -18.426 1.00 77.19 182 VAL A O 1
ATOM 1498 N N . PHE A 1 183 ? -0.659 -3.887 -17.255 1.00 67.75 183 PHE A N 1
ATOM 1499 C CA . PHE A 1 183 ? -0.151 -2.531 -17.455 1.00 67.75 183 PHE A CA 1
ATOM 1500 C C . PHE A 1 183 ? 1.022 -2.518 -18.439 1.00 67.75 183 PHE A C 1
ATOM 1502 O O . PHE A 1 183 ? 1.815 -3.491 -18.458 1.00 67.75 183 PHE A O 1
#

Nearest PDB structures (foldseek):
  3g40-assembly1_A  TM=4.594E-01  e=3.820E+00  Methanosarcina acetivorans
  1rk5-assembly1_A  TM=4.670E-01  e=4.584E+00  Alcaligenes faecalis
  1m7j-assembly1_A  TM=4.561E-01  e=8.944E+00  Alcaligenes faecalis

Foldseek 3Di:
DAAEDEDAFLVCVVVDDLSHQEYEYHDAADLVSGDDLVSVVSVLVVCVVSVHAYEYEAYADDPVSLVRVVVNQVVCCVRPQAYEYADLYPVNLVCCQPPHDHPAYEDEPNRQPQQADLCLVVCVVVDDPVVLQVNQETPCLDPVNVVVCVVSRHQEYEEEQEPSHHDHDPPDRHYDYDDDDYD

Mean predicted aligned error: 3.58 Å